Protein AF-A0A6H5H198-F1 (afdb_monomer_lite)

Secondary structure (DSSP, 8-state):
-PPEEEE-----SSS-EEEEEES-GGG-S-EEEE-S-----S----EEEEEE---SSS---EEEEEEE-SSS---EE--TT---SS-SPPGGGGT--S----S--SSEEEEE----HHHHHHHHHHHHHHHHHHHHHHHHHHHHHHHHHHHHHHHT--PPPTTS----HHHHHHHHHHHHHHHHH-TTGGG-

InterPro domains:
  IPR008493 Hikeshi-like, N-terminal domain [PF05603] (49-128)
  IPR031318 OPI10 family [PTHR12925] (48-191)
  IPR048364 Hikeshi-like, C-terminal domain [PF21057] (137-191)

Structure (mmCIF, N/CA/C/O backbone):
data_AF-A0A6H5H198-F1
#
_entry.id   AF-A0A6H5H198-F1
#
loop_
_atom_site.group_PDB
_atom_site.id
_atom_site.type_symbol
_atom_site.label_atom_id
_atom_site.label_alt_id
_atom_site.label_comp_id
_atom_site.label_asym_id
_atom_site.label_entity_id
_atom_site.label_seq_id
_atom_site.pdbx_PDB_ins_code
_atom_site.Cartn_x
_atom_site.Cartn_y
_atom_site.Cartn_z
_atom_site.occupancy
_atom_site.B_iso_or_equiv
_atom_site.auth_seq_id
_atom_site.auth_comp_id
_atom_site.auth_asym_id
_atom_site.auth_atom_id
_atom_site.pdbx_PDB_model_num
ATOM 1 N N . MET A 1 1 ? -15.251 2.704 -14.592 1.00 45.84 1 MET A N 1
ATOM 2 C CA . MET A 1 1 ? -14.314 3.235 -15.613 1.00 45.84 1 MET A CA 1
ATOM 3 C C . MET A 1 1 ? -13.497 2.088 -16.196 1.00 45.84 1 MET A C 1
ATOM 5 O O . MET A 1 1 ? -12.968 1.296 -15.422 1.00 45.84 1 MET A O 1
ATOM 9 N N . ARG A 1 2 ? -13.432 1.960 -17.529 1.00 46.97 2 ARG A N 1
ATOM 10 C CA . ARG A 1 2 ? -12.635 0.922 -18.213 1.00 46.97 2 ARG A CA 1
ATOM 11 C C . ARG A 1 2 ? -11.151 1.338 -18.244 1.00 46.97 2 ARG A C 1
ATOM 13 O O . ARG A 1 2 ? -10.887 2.522 -18.442 1.00 46.97 2 ARG A O 1
ATOM 20 N N . PRO A 1 3 ? -10.191 0.419 -18.030 1.00 52.19 3 PRO A N 1
ATOM 21 C CA . PRO A 1 3 ? -8.769 0.735 -18.137 1.00 52.19 3 PRO A CA 1
ATOM 22 C C . PRO A 1 3 ? -8.425 1.126 -19.575 1.00 52.19 3 PRO A C 1
ATOM 24 O O . PRO A 1 3 ? -8.885 0.493 -20.529 1.00 52.19 3 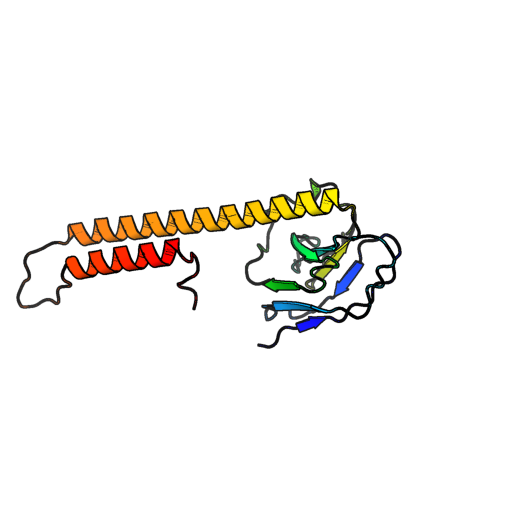PRO A O 1
ATOM 27 N N . LEU A 1 4 ? -7.601 2.159 -19.733 1.00 51.22 4 LEU A N 1
ATOM 28 C CA . LEU A 1 4 ? -7.116 2.553 -21.049 1.00 51.22 4 LEU A CA 1
ATOM 29 C C . LEU A 1 4 ? -6.077 1.514 -21.483 1.00 51.22 4 LEU A C 1
ATOM 31 O O . LEU A 1 4 ? -5.062 1.314 -20.812 1.00 51.22 4 LEU A O 1
ATOM 35 N N . THR A 1 5 ? -6.385 0.799 -22.560 1.00 48.88 5 THR A N 1
ATOM 36 C CA . THR A 1 5 ? -5.546 -0.284 -23.079 1.00 48.88 5 THR A CA 1
ATOM 37 C C . THR A 1 5 ? -4.599 0.290 -24.123 1.00 48.88 5 THR A C 1
ATOM 39 O O . THR A 1 5 ? -5.044 0.951 -25.065 1.00 48.88 5 THR A O 1
ATOM 42 N N . LEU A 1 6 ? -3.295 0.088 -23.941 1.00 50.34 6 LEU A N 1
ATOM 43 C CA . LEU A 1 6 ? -2.286 0.427 -24.933 1.00 50.34 6 LEU A CA 1
ATOM 44 C C . LEU A 1 6 ? -1.816 -0.832 -25.649 1.00 50.34 6 LEU A C 1
ATOM 46 O O . LEU A 1 6 ? -1.299 -1.754 -25.024 1.00 50.34 6 LEU A O 1
ATOM 50 N N . HIS A 1 7 ? -1.962 -0.819 -26.969 1.00 44.00 7 HIS A N 1
ATOM 51 C CA . HIS A 1 7 ? -1.262 -1.729 -27.862 1.00 44.00 7 HIS A CA 1
ATOM 52 C C . HIS A 1 7 ? 0.052 -1.059 -28.266 1.00 44.00 7 HIS A C 1
ATOM 54 O O . HIS A 1 7 ? 0.036 0.077 -28.746 1.00 44.00 7 HIS A O 1
ATOM 60 N N . LEU A 1 8 ? 1.174 -1.727 -28.000 1.00 48.41 8 LEU A N 1
ATOM 61 C CA . LEU A 1 8 ? 2.514 -1.201 -28.244 1.00 48.41 8 LEU A CA 1
ATOM 62 C C . LEU A 1 8 ? 3.183 -1.959 -29.395 1.00 48.41 8 LEU A C 1
ATOM 64 O O . LEU A 1 8 ? 3.129 -3.184 -29.438 1.00 48.41 8 LEU A O 1
ATOM 68 N N . PHE A 1 9 ? 3.839 -1.223 -30.290 1.00 34.97 9 PHE A N 1
ATOM 69 C CA . PHE A 1 9 ? 4.736 -1.745 -31.323 1.00 34.97 9 PHE A CA 1
ATOM 70 C C . PHE A 1 9 ? 6.136 -1.231 -30.960 1.00 34.97 9 PHE A C 1
ATOM 72 O O . PHE A 1 9 ? 6.342 -0.016 -30.939 1.00 34.97 9 PHE A O 1
ATOM 79 N N . VAL A 1 10 ? 7.071 -2.114 -30.603 1.00 42.66 10 VAL A N 1
ATOM 80 C CA . VAL A 1 10 ? 8.448 -1.733 -30.237 1.00 42.66 10 VAL A CA 1
ATOM 81 C C . VAL A 1 10 ? 9.387 -2.250 -31.321 1.00 42.66 10 VAL A C 1
ATOM 83 O O . VAL A 1 10 ? 9.549 -3.457 -31.470 1.00 42.66 10 VAL A O 1
ATOM 86 N N . ASN A 1 11 ? 9.998 -1.342 -32.084 1.00 33.03 11 ASN A N 1
ATOM 87 C CA . ASN A 1 11 ? 11.106 -1.682 -32.976 1.00 33.03 11 ASN A CA 1
ATOM 88 C C . ASN A 1 11 ? 12.414 -1.548 -32.190 1.00 33.03 11 ASN A C 1
ATOM 90 O O . ASN A 1 11 ? 12.718 -0.477 -31.672 1.00 33.03 11 ASN A O 1
ATOM 94 N N . PHE A 1 12 ? 13.158 -2.647 -32.075 1.00 41.62 12 PHE A N 1
ATOM 95 C CA . PHE A 1 12 ? 14.367 -2.737 -31.261 1.00 41.62 12 PHE A CA 1
ATOM 96 C C . PHE A 1 12 ? 15.559 -2.045 -31.937 1.00 41.62 12 PHE A C 1
ATOM 98 O O . PHE A 1 12 ? 16.230 -2.634 -32.779 1.00 41.62 12 PHE A O 1
ATOM 105 N N . PHE A 1 13 ? 15.851 -0.820 -31.509 1.00 33.53 13 PHE A N 1
ATOM 106 C CA . PHE A 1 13 ? 17.197 -0.246 -31.486 1.00 33.53 13 PHE A CA 1
ATOM 107 C C . PHE A 1 13 ? 17.360 0.451 -30.130 1.00 33.53 13 PHE A C 1
ATOM 109 O O . PHE A 1 13 ? 16.413 1.055 -29.640 1.00 33.53 13 PHE A O 1
ATOM 116 N N . SER A 1 14 ? 18.527 0.295 -29.499 1.00 38.62 14 SER A N 1
ATOM 117 C CA . SER A 1 14 ? 18.855 0.844 -28.173 1.00 38.62 14 SER A CA 1
ATOM 118 C C . SER A 1 14 ? 18.315 2.269 -27.975 1.00 38.62 14 SER A C 1
ATOM 120 O O . SER A 1 14 ? 18.638 3.162 -28.759 1.00 38.62 14 SER A O 1
ATOM 122 N N . GLY A 1 15 ? 17.487 2.483 -26.948 1.00 50.12 15 GLY A N 1
ATOM 123 C CA . GLY A 1 15 ? 16.918 3.797 -26.662 1.00 50.12 15 GLY A CA 1
ATOM 124 C C . GLY A 1 15 ? 15.770 3.777 -25.655 1.00 50.12 15 GLY A C 1
ATOM 125 O O . GLY A 1 15 ? 15.063 2.783 -25.495 1.00 50.12 15 GLY A O 1
ATOM 126 N N . ALA A 1 16 ? 15.580 4.907 -24.974 1.00 52.00 16 ALA A N 1
ATOM 127 C CA . ALA A 1 16 ? 14.380 5.172 -24.196 1.00 52.00 16 ALA A CA 1
ATOM 128 C C . ALA A 1 16 ? 13.294 5.694 -25.138 1.00 52.00 16 ALA A C 1
ATOM 130 O O . ALA A 1 16 ? 13.516 6.648 -25.889 1.00 52.00 16 ALA A O 1
ATOM 131 N N . HIS A 1 17 ? 12.113 5.086 -25.103 1.00 56.59 17 HIS A N 1
ATOM 132 C CA . HIS A 1 17 ? 11.032 5.453 -26.009 1.00 56.59 17 HIS A CA 1
ATOM 133 C C . HIS A 1 17 ? 9.838 6.016 -25.240 1.00 56.59 17 HIS A C 1
ATOM 135 O O . HIS A 1 17 ? 9.326 5.422 -24.288 1.00 56.59 17 HIS A O 1
ATOM 141 N N . LEU A 1 18 ? 9.397 7.197 -25.678 1.00 56.84 18 LEU A N 1
ATOM 142 C CA . LEU A 1 18 ? 8.206 7.875 -25.189 1.00 56.84 18 LEU A CA 1
ATOM 143 C C . LEU A 1 18 ? 6.992 7.382 -25.976 1.00 56.84 18 LEU A C 1
ATOM 145 O O . LEU A 1 18 ? 6.858 7.696 -27.158 1.00 56.84 18 LEU A O 1
ATOM 149 N N . PHE A 1 19 ? 6.097 6.625 -25.347 1.00 56.75 19 PHE A N 1
ATOM 150 C CA . PHE A 1 19 ? 5.049 5.934 -26.107 1.00 56.75 19 PHE A CA 1
ATOM 151 C C . PHE A 1 19 ? 3.691 6.635 -26.112 1.00 56.75 19 PHE A C 1
ATOM 153 O O . PHE A 1 19 ? 2.924 6.449 -27.057 1.00 56.75 19 PHE A O 1
ATOM 160 N N . LYS A 1 20 ? 3.364 7.455 -25.103 1.00 55.59 20 LYS A N 1
ATOM 161 C CA . LYS A 1 20 ? 2.099 8.207 -25.091 1.00 55.59 20 LYS A CA 1
ATOM 162 C C . LYS A 1 20 ? 2.181 9.543 -24.366 1.00 55.59 20 LYS A C 1
ATOM 164 O O . LYS A 1 20 ? 2.808 9.658 -23.322 1.00 55.59 20 LYS A O 1
ATOM 169 N N . SER A 1 21 ? 1.453 10.503 -24.932 1.00 51.09 21 SER A N 1
ATOM 170 C CA . SER A 1 21 ? 1.175 11.847 -24.431 1.00 51.09 21 SER A CA 1
ATOM 171 C C . SER A 1 21 ? -0.349 12.034 -24.527 1.00 51.09 21 SER A C 1
ATOM 173 O O . SER A 1 21 ? -0.891 12.000 -25.631 1.00 51.09 21 SER A O 1
ATOM 175 N N . ALA A 1 22 ? -1.081 12.129 -23.405 1.00 48.69 22 ALA A N 1
ATOM 176 C CA . ALA A 1 22 ? -2.521 12.444 -23.424 1.00 48.69 22 ALA A CA 1
ATOM 177 C C . ALA A 1 22 ? -2.898 13.658 -22.552 1.00 48.69 22 ALA A C 1
ATOM 179 O O . ALA A 1 22 ? -2.581 13.718 -21.369 1.00 48.69 22 ALA A O 1
ATOM 180 N N . ARG A 1 23 ? -3.613 14.626 -23.144 1.00 44.72 23 ARG A N 1
ATOM 181 C CA . ARG A 1 23 ? -3.910 15.942 -22.538 1.00 44.72 23 ARG A CA 1
ATOM 182 C C . ARG A 1 23 ? -4.783 15.895 -21.269 1.00 44.72 23 ARG A C 1
ATOM 184 O O . ARG A 1 23 ? -4.642 16.770 -20.430 1.00 44.72 23 ARG A O 1
ATOM 191 N N . ASN A 1 24 ? -5.627 14.871 -21.090 1.00 48.47 24 ASN A N 1
ATOM 192 C CA . ASN A 1 24 ? -6.569 14.755 -19.963 1.00 48.47 24 ASN A CA 1
ATOM 193 C C . ASN A 1 24 ? -6.328 13.475 -19.136 1.00 48.47 24 ASN A C 1
ATOM 195 O O . ASN A 1 24 ? -7.120 12.538 -19.168 1.00 48.47 24 ASN A O 1
ATOM 199 N N . PHE A 1 25 ? -5.214 13.415 -18.396 1.00 52.72 25 PHE A N 1
ATOM 200 C CA . PHE A 1 25 ? -4.828 12.241 -17.587 1.00 52.72 25 PHE A CA 1
ATOM 201 C C . PHE A 1 25 ? -5.457 12.179 -16.181 1.00 52.72 25 PHE A C 1
ATOM 203 O O . PHE A 1 25 ? -5.281 11.182 -15.484 1.00 52.72 25 PHE A O 1
ATOM 210 N N . ASN A 1 26 ? -6.211 13.200 -15.753 1.00 43.38 26 ASN A N 1
ATOM 211 C CA . ASN A 1 26 ? -6.811 13.246 -14.409 1.00 43.38 26 ASN A CA 1
ATOM 212 C C . ASN A 1 26 ? -7.831 12.113 -14.143 1.00 43.38 26 ASN A C 1
ATOM 214 O O . ASN A 1 26 ? -8.113 11.805 -12.988 1.00 43.38 26 ASN A O 1
ATOM 218 N N . GLU A 1 27 ? -8.333 11.440 -15.184 1.00 43.59 27 GLU A N 1
ATOM 219 C CA . GLU A 1 27 ? -9.282 10.318 -15.069 1.00 43.59 27 GLU A CA 1
ATOM 220 C C . GLU A 1 27 ? -8.631 8.924 -15.172 1.00 43.59 27 GLU A C 1
ATOM 222 O O . GLU A 1 27 ? -9.279 7.896 -14.943 1.00 43.59 27 GLU A O 1
ATOM 227 N N . LEU A 1 28 ? -7.333 8.849 -15.477 1.00 51.31 28 LEU A N 1
ATOM 228 C CA . LEU A 1 28 ? -6.620 7.588 -15.677 1.00 51.31 28 LEU A CA 1
ATOM 229 C C . LEU A 1 28 ? -6.234 6.953 -14.336 1.00 51.31 28 LEU A C 1
ATOM 231 O O . LEU A 1 28 ? -5.155 7.161 -13.786 1.00 51.31 28 LEU A O 1
ATOM 235 N N . ARG A 1 29 ? -7.138 6.128 -13.800 1.00 52.50 29 ARG A N 1
ATOM 236 C CA . ARG A 1 29 ? -6.875 5.338 -12.584 1.00 52.50 29 ARG A CA 1
ATOM 237 C C . ARG A 1 29 ? -6.072 4.066 -12.845 1.00 52.50 29 ARG A C 1
ATOM 239 O O . ARG A 1 29 ? -5.471 3.547 -11.907 1.00 52.50 29 ARG A O 1
ATOM 246 N N . ARG A 1 30 ? -6.112 3.535 -14.072 1.00 53.66 30 ARG A N 1
ATOM 247 C CA . ARG A 1 30 ? -5.493 2.261 -14.472 1.00 53.66 30 ARG A CA 1
ATOM 248 C C . ARG A 1 30 ? -5.077 2.297 -15.941 1.00 53.66 30 ARG A C 1
ATOM 250 O O . ARG A 1 30 ? -5.850 2.749 -16.785 1.00 53.66 30 ARG A O 1
ATOM 257 N N . PHE A 1 31 ? -3.905 1.754 -16.233 1.00 57.06 31 PHE A N 1
ATOM 258 C CA . PHE A 1 31 ? -3.358 1.626 -17.582 1.00 57.06 31 PHE A CA 1
ATOM 259 C C . PHE A 1 31 ? -2.902 0.185 -17.829 1.00 57.06 31 PHE A C 1
ATOM 261 O O . PHE A 1 31 ? -2.389 -0.423 -16.896 1.00 57.06 31 PHE A O 1
ATOM 268 N N . LYS A 1 32 ? -3.103 -0.359 -19.038 1.00 56.41 32 LYS A N 1
ATOM 269 C CA . LYS A 1 32 ? -2.711 -1.733 -19.405 1.00 56.41 32 LYS A CA 1
ATOM 270 C C . LYS A 1 32 ? -1.797 -1.718 -20.632 1.00 56.41 32 LYS A C 1
ATOM 272 O O . LYS A 1 32 ? -2.187 -1.156 -21.652 1.00 56.41 32 LYS A O 1
ATOM 277 N N . ILE A 1 33 ? -0.641 -2.374 -20.547 1.00 62.12 33 ILE A N 1
ATOM 278 C CA . ILE A 1 33 ? 0.221 -2.699 -21.700 1.00 62.12 33 ILE A CA 1
ATOM 279 C C . ILE A 1 33 ? -0.141 -4.119 -22.141 1.00 62.12 33 ILE A C 1
ATOM 281 O O . ILE A 1 33 ? -0.203 -5.003 -21.288 1.00 62.12 33 ILE A O 1
ATOM 285 N N . VAL A 1 34 ? -0.474 -4.323 -23.419 1.00 53.50 34 VAL A N 1
ATOM 286 C CA . VAL A 1 34 ? -0.900 -5.631 -23.953 1.00 53.50 34 VAL A CA 1
ATOM 287 C C . VAL A 1 34 ? 0.027 -6.083 -25.067 1.00 53.50 34 VAL A C 1
ATOM 289 O O . VAL A 1 34 ? 0.325 -5.312 -25.983 1.00 53.50 34 VAL A O 1
ATOM 292 N N . ASP A 1 35 ? 0.405 -7.355 -24.999 1.00 52.72 35 ASP A N 1
ATOM 293 C CA . ASP A 1 35 ? 1.183 -8.045 -26.013 1.00 52.72 35 ASP A CA 1
ATOM 294 C C . ASP A 1 35 ? 0.436 -8.135 -27.324 1.00 52.72 35 ASP A C 1
ATOM 296 O O . ASP A 1 35 ? -0.664 -8.675 -27.399 1.00 52.72 35 ASP A O 1
ATOM 300 N N . ASN A 1 36 ? 1.082 -7.660 -28.376 1.00 45.38 36 ASN A N 1
ATOM 301 C CA . ASN A 1 36 ? 1.006 -8.366 -29.646 1.00 45.38 36 ASN A CA 1
ATOM 302 C C . ASN A 1 36 ? 2.318 -8.321 -30.433 1.00 45.38 36 ASN A C 1
ATOM 304 O O . ASN A 1 36 ? 2.344 -8.832 -31.542 1.00 45.38 36 ASN A O 1
ATOM 308 N N . LEU A 1 37 ? 3.399 -7.728 -29.902 1.00 43.38 37 LEU A N 1
ATOM 309 C CA . LEU A 1 37 ? 4.511 -7.278 -30.746 1.00 43.38 37 LEU A CA 1
ATOM 310 C C . LEU A 1 37 ? 5.880 -7.176 -30.076 1.00 43.38 37 LEU A C 1
ATOM 312 O O . LEU A 1 37 ? 6.748 -6.462 -30.574 1.00 43.38 37 LEU A O 1
ATOM 316 N N . ILE A 1 38 ? 6.117 -7.910 -28.990 1.00 51.19 38 ILE A N 1
ATOM 317 C CA . ILE A 1 38 ? 7.480 -8.060 -28.483 1.00 51.19 38 ILE A CA 1
ATOM 318 C C . ILE A 1 38 ? 8.003 -9.425 -28.930 1.00 51.19 38 ILE A C 1
ATOM 320 O O . ILE A 1 38 ? 7.827 -10.443 -28.267 1.00 51.19 38 ILE A O 1
ATOM 324 N N . SER A 1 39 ? 8.584 -9.465 -30.132 1.00 45.28 39 SER A N 1
ATOM 325 C CA . SER A 1 39 ? 9.222 -10.670 -30.671 1.00 45.28 39 SER A CA 1
ATOM 326 C C . SER A 1 39 ? 10.557 -10.903 -29.958 1.00 45.28 39 SER A C 1
ATOM 328 O O . SER A 1 39 ? 11.624 -10.597 -30.492 1.00 45.28 39 SER A O 1
ATOM 330 N N . PHE A 1 40 ? 10.504 -11.457 -28.748 1.00 52.06 40 PHE A N 1
ATOM 331 C CA . PHE A 1 40 ? 11.678 -11.873 -27.985 1.00 52.06 40 PHE A CA 1
ATOM 332 C C . PHE A 1 40 ? 12.255 -13.168 -28.555 1.00 52.06 40 PHE A C 1
ATOM 334 O O . PHE A 1 40 ? 12.044 -14.261 -28.030 1.00 52.06 40 PHE A O 1
ATOM 341 N N . ARG A 1 41 ? 13.014 -13.068 -29.644 1.00 48.91 41 ARG A N 1
ATOM 342 C CA . ARG A 1 41 ? 13.914 -14.162 -30.004 1.00 48.91 41 ARG A CA 1
ATOM 343 C C . ARG A 1 41 ? 15.143 -14.070 -29.091 1.00 48.91 41 ARG A C 1
ATOM 345 O O . ARG A 1 41 ? 16.062 -13.301 -29.341 1.00 48.91 41 ARG A O 1
ATOM 352 N N . THR A 1 42 ? 15.110 -14.880 -28.027 1.00 45.78 42 THR A N 1
ATOM 353 C CA . THR A 1 42 ? 16.282 -15.516 -27.383 1.00 45.78 42 THR A CA 1
ATOM 354 C C . THR A 1 42 ? 16.833 -14.915 -26.073 1.00 45.78 42 THR A C 1
ATOM 356 O O . THR A 1 42 ? 17.654 -15.572 -25.444 1.00 45.78 42 THR A O 1
ATOM 359 N N . ILE A 1 43 ? 16.371 -13.765 -25.558 1.00 55.31 43 ILE A N 1
ATOM 360 C CA . ILE A 1 43 ? 16.863 -13.231 -24.261 1.00 55.31 43 ILE A CA 1
ATOM 361 C C . ILE A 1 43 ? 15.696 -12.887 -23.322 1.00 55.31 43 ILE A C 1
ATOM 363 O O . ILE A 1 43 ? 14.765 -12.183 -23.712 1.00 55.31 43 ILE A O 1
ATOM 367 N N . ILE A 1 44 ? 15.752 -13.385 -22.078 1.00 57.59 44 ILE A N 1
ATOM 368 C CA . ILE A 1 44 ? 14.876 -12.957 -20.975 1.00 57.59 44 ILE A CA 1
ATOM 369 C C . ILE A 1 44 ? 15.165 -11.477 -20.725 1.00 57.59 44 ILE A C 1
ATOM 371 O O . ILE A 1 44 ? 16.247 -11.131 -20.253 1.00 57.59 44 ILE A O 1
ATOM 375 N N . CYS A 1 45 ? 14.217 -10.611 -21.066 1.00 68.69 45 CYS A N 1
ATOM 376 C CA . CYS A 1 45 ? 14.367 -9.170 -20.930 1.00 68.69 45 CYS A CA 1
ATOM 377 C C . CYS A 1 45 ? 13.404 -8.663 -19.857 1.00 68.69 45 CYS A C 1
ATOM 379 O O . CYS A 1 45 ? 12.192 -8.876 -19.945 1.00 68.69 45 CYS A O 1
ATOM 381 N N . LEU A 1 46 ? 13.956 -8.019 -18.830 1.00 81.19 46 LEU A N 1
ATOM 382 C CA . LEU A 1 46 ? 13.185 -7.221 -17.889 1.00 81.19 46 LEU A CA 1
ATOM 383 C C . LEU A 1 46 ? 13.039 -5.811 -18.457 1.00 81.19 46 LEU A C 1
ATOM 385 O O . LEU A 1 46 ? 14.027 -5.147 -18.759 1.00 81.19 46 LEU A O 1
ATOM 389 N N . ILE A 1 47 ? 11.799 -5.358 -18.598 1.00 80.44 47 ILE A N 1
ATOM 390 C CA . ILE A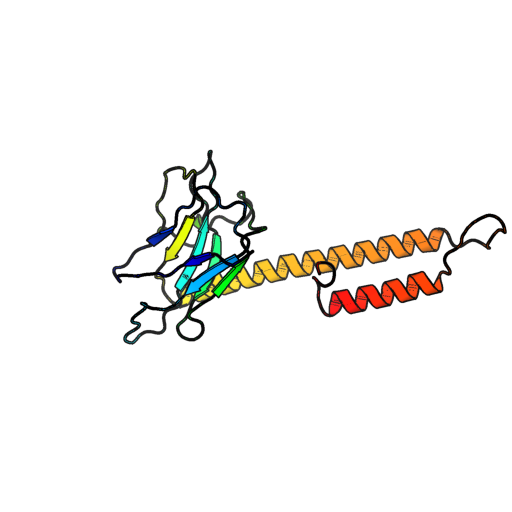 1 47 ? 11.468 -4.071 -19.201 1.00 80.44 47 ILE A CA 1
ATOM 391 C C . ILE A 1 47 ? 10.876 -3.155 -18.126 1.00 80.44 47 ILE A C 1
ATOM 393 O O . ILE A 1 47 ? 9.716 -3.342 -17.740 1.00 80.44 47 ILE A O 1
ATOM 397 N N . PRO A 1 48 ? 11.630 -2.169 -17.619 1.00 82.56 48 PRO A N 1
ATOM 398 C CA . PRO A 1 48 ? 11.103 -1.193 -16.683 1.00 82.56 48 PRO A CA 1
ATOM 399 C C . PRO A 1 48 ? 10.147 -0.217 -17.380 1.00 82.56 48 PRO A C 1
ATOM 401 O O . PRO A 1 48 ? 10.373 0.251 -18.501 1.00 82.56 48 PRO A O 1
ATOM 404 N N . VAL A 1 49 ? 9.055 0.095 -16.688 1.00 84.62 49 VAL A N 1
ATOM 405 C CA . VAL A 1 49 ? 8.020 1.029 -17.132 1.00 84.62 49 VAL A CA 1
ATOM 406 C C . VAL A 1 49 ? 8.042 2.243 -16.219 1.00 84.62 49 VAL A C 1
ATOM 408 O O . VAL A 1 49 ? 7.839 2.123 -15.011 1.00 84.62 49 VAL A O 1
ATOM 411 N N . TYR A 1 50 ? 8.222 3.420 -16.806 1.00 82.69 50 TYR A N 1
ATOM 412 C CA . TYR A 1 50 ? 8.273 4.696 -16.107 1.00 82.69 50 TYR A CA 1
ATOM 413 C C . TYR A 1 50 ? 7.069 5.567 -16.442 1.00 82.69 50 TYR A C 1
ATOM 415 O O . TYR A 1 50 ? 6.473 5.478 -17.521 1.00 82.69 50 TYR A O 1
ATOM 423 N N . PHE A 1 51 ? 6.744 6.463 -15.521 1.00 82.50 51 PHE A N 1
ATOM 424 C CA . PHE A 1 51 ? 5.703 7.461 -15.696 1.00 82.50 51 PHE A CA 1
ATOM 425 C C . PHE A 1 51 ? 6.176 8.834 -15.248 1.00 82.50 51 PHE A C 1
ATOM 427 O O . PHE A 1 51 ? 6.887 8.956 -14.252 1.00 82.50 51 PHE A O 1
ATOM 434 N N . SER A 1 52 ? 5.739 9.861 -15.970 1.00 79.00 52 SER A N 1
ATOM 435 C CA . SER A 1 52 ? 5.968 11.251 -15.609 1.00 79.00 52 SER A CA 1
ATOM 436 C C . SER A 1 52 ? 4.668 12.048 -15.640 1.00 79.00 52 SER A C 1
ATOM 438 O O . SER A 1 52 ? 3.892 11.976 -16.601 1.00 79.00 52 SER A O 1
ATOM 440 N N . TRP A 1 53 ? 4.424 12.805 -14.570 1.00 78.38 53 TRP A N 1
ATOM 441 C CA . TRP A 1 53 ? 3.330 13.771 -14.514 1.00 78.38 53 TRP A CA 1
ATOM 442 C C . TRP A 1 53 ? 3.677 15.022 -15.333 1.00 78.38 53 TRP A C 1
ATOM 444 O O . TRP A 1 53 ? 4.840 15.416 -15.367 1.00 78.38 53 TRP A O 1
ATOM 454 N N . PRO A 1 54 ? 2.682 15.684 -15.951 1.00 75.38 54 PRO A N 1
ATOM 455 C CA . PRO A 1 54 ? 2.902 16.984 -16.553 1.00 75.38 54 PRO A CA 1
ATOM 456 C C . PRO A 1 54 ? 3.129 18.014 -15.451 1.00 75.38 54 PRO A C 1
ATOM 458 O O . PRO A 1 54 ? 2.287 18.164 -14.561 1.00 75.38 54 PRO A O 1
ATOM 461 N N . ASP A 1 55 ? 4.235 18.737 -15.545 1.00 74.38 55 ASP A N 1
ATOM 462 C CA . ASP A 1 55 ? 4.529 19.893 -14.710 1.00 74.38 55 ASP A CA 1
ATOM 463 C C . ASP A 1 55 ? 4.728 21.101 -15.637 1.00 74.38 55 ASP A C 1
ATOM 465 O O . ASP A 1 55 ? 5.505 21.003 -16.585 1.00 74.38 55 ASP A O 1
ATOM 469 N N . PRO A 1 56 ? 4.005 22.221 -15.447 1.00 72.62 56 PRO A N 1
ATOM 470 C CA . PRO A 1 56 ? 4.192 23.422 -16.259 1.00 72.62 56 PRO A CA 1
ATOM 471 C C . PRO A 1 56 ? 5.496 24.176 -15.959 1.00 72.62 56 PRO A C 1
ATOM 473 O O . PRO A 1 56 ? 5.899 25.006 -16.770 1.00 72.62 56 PRO A O 1
ATOM 476 N N . ASN A 1 57 ? 6.136 23.915 -14.818 1.00 79.38 57 ASN A N 1
ATOM 477 C CA . ASN A 1 57 ? 7.280 24.671 -14.307 1.00 79.38 57 ASN A CA 1
ATOM 478 C C . ASN A 1 57 ? 8.570 23.844 -14.245 1.00 79.38 57 ASN A C 1
ATOM 480 O O . ASN A 1 57 ? 9.644 24.414 -14.054 1.00 79.38 57 ASN A O 1
ATOM 484 N N . ALA A 1 58 ? 8.484 22.521 -14.397 1.00 72.88 58 ALA A N 1
ATOM 485 C CA . ALA A 1 58 ? 9.627 21.622 -14.316 1.00 72.88 58 ALA A CA 1
ATOM 486 C C . ALA A 1 58 ? 9.702 20.666 -15.521 1.00 72.88 58 ALA A C 1
ATOM 488 O O . ALA A 1 58 ? 8.678 20.307 -16.110 1.00 72.88 58 ALA A O 1
ATOM 489 N N . PRO A 1 59 ? 10.913 20.225 -15.907 1.00 73.00 59 PRO A N 1
ATOM 490 C CA . PRO A 1 59 ? 11.074 19.105 -16.824 1.00 73.00 59 PRO A CA 1
ATOM 491 C C . PRO A 1 59 ? 10.410 17.821 -16.289 1.00 73.00 59 PRO A C 1
ATOM 493 O O . PRO A 1 59 ? 10.229 17.683 -15.077 1.00 73.00 59 PRO A O 1
ATOM 496 N N . PRO A 1 60 ? 10.089 16.855 -17.170 1.00 71.94 60 PRO A N 1
ATOM 497 C CA . PRO A 1 60 ? 9.509 15.574 -16.778 1.00 71.94 60 PRO A CA 1
ATOM 498 C C . PRO A 1 60 ? 10.302 14.872 -15.666 1.00 71.94 60 PRO A C 1
ATOM 500 O O . PRO A 1 60 ? 11.477 14.540 -15.831 1.00 71.94 60 PRO A O 1
ATOM 503 N N . ASN A 1 61 ? 9.642 14.605 -14.537 1.00 77.06 61 ASN A N 1
ATOM 504 C CA . ASN A 1 61 ? 10.174 13.760 -13.471 1.00 77.06 61 ASN A CA 1
ATOM 505 C C . ASN A 1 61 ? 9.688 12.319 -13.668 1.00 77.06 61 ASN A C 1
ATOM 507 O O . ASN A 1 61 ? 8.481 12.066 -13.613 1.00 77.06 61 ASN A O 1
ATOM 511 N N . TRP A 1 62 ? 10.609 11.395 -13.931 1.00 78.88 62 TRP A N 1
ATOM 512 C CA . TRP A 1 62 ? 10.305 9.994 -14.214 1.00 78.88 62 TRP A CA 1
ATOM 513 C C . TRP A 1 62 ? 10.307 9.160 -12.937 1.00 78.88 62 TRP A C 1
ATOM 515 O O . TRP A 1 62 ? 11.268 9.176 -12.175 1.00 78.88 62 TRP A O 1
ATOM 525 N N . GLN A 1 63 ? 9.240 8.395 -12.728 1.00 80.44 63 GLN A N 1
ATOM 526 C CA . GLN A 1 63 ? 9.093 7.463 -11.611 1.00 80.44 63 GLN A CA 1
ATOM 527 C C . GLN A 1 63 ? 8.895 6.053 -12.152 1.00 80.44 63 GLN A C 1
ATOM 529 O O . GLN A 1 63 ? 8.091 5.849 -13.066 1.00 80.44 63 GLN A O 1
ATOM 534 N N . LEU A 1 64 ? 9.616 5.080 -11.593 1.00 84.25 64 LEU A N 1
ATOM 535 C CA . LEU A 1 64 ? 9.432 3.673 -11.937 1.00 84.25 64 LEU A CA 1
ATOM 536 C C . LEU A 1 64 ? 8.065 3.200 -11.430 1.00 84.25 64 LEU A C 1
ATOM 538 O O . LEU A 1 64 ? 7.763 3.300 -10.243 1.00 84.25 64 LEU A O 1
ATOM 542 N N . LEU A 1 65 ? 7.243 2.666 -12.331 1.00 82.75 65 LEU A N 1
ATOM 543 C CA . LEU A 1 65 ? 5.967 2.038 -11.988 1.00 82.75 65 LEU A CA 1
ATOM 544 C C . LEU A 1 65 ? 6.123 0.548 -11.680 1.00 82.75 65 LEU A C 1
ATOM 546 O O . LEU A 1 65 ? 5.392 0.006 -10.852 1.00 82.75 65 LEU A O 1
ATOM 550 N N . GLY A 1 66 ? 7.044 -0.118 -12.375 1.00 84.25 66 GLY A N 1
ATOM 551 C CA . GLY A 1 66 ? 7.306 -1.544 -12.243 1.00 84.25 66 GLY A CA 1
ATOM 552 C C . GLY A 1 66 ? 7.974 -2.114 -13.489 1.00 84.2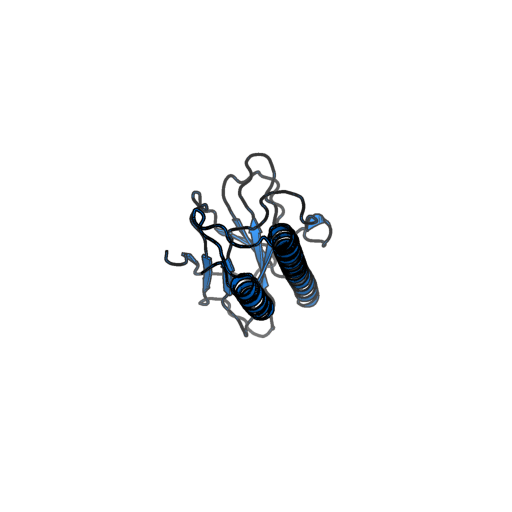5 66 GLY A C 1
ATOM 553 O O . GLY A 1 66 ? 8.480 -1.370 -14.326 1.00 84.25 66 GLY A O 1
ATOM 554 N N . VAL A 1 67 ? 7.961 -3.440 -13.607 1.00 85.56 67 VAL A N 1
ATOM 555 C CA . VAL A 1 67 ? 8.699 -4.185 -14.635 1.00 85.56 67 VAL A CA 1
ATOM 556 C C . VAL A 1 67 ? 7.768 -5.154 -15.364 1.00 85.56 67 VAL A C 1
ATOM 558 O O . VAL A 1 67 ? 6.888 -5.762 -14.750 1.00 85.56 67 VAL A O 1
ATOM 561 N N . ILE A 1 68 ? 7.966 -5.286 -16.674 1.00 83.62 68 ILE A N 1
ATOM 562 C CA . ILE A 1 68 ? 7.343 -6.284 -17.550 1.00 83.62 68 ILE A CA 1
ATOM 563 C C . ILE A 1 68 ? 8.397 -7.336 -17.903 1.00 83.62 68 ILE A C 1
ATOM 565 O O . ILE A 1 68 ? 9.562 -7.000 -18.106 1.00 83.62 68 ILE A O 1
ATOM 569 N N . SER A 1 69 ? 7.999 -8.603 -17.977 1.00 81.25 69 SER A N 1
ATOM 570 C CA . SER A 1 69 ? 8.872 -9.716 -18.366 1.00 81.25 69 SER A CA 1
ATOM 571 C C . SER A 1 69 ? 8.139 -10.677 -19.299 1.00 81.25 69 SER A C 1
ATOM 573 O O . SER A 1 69 ? 6.924 -10.588 -19.446 1.00 81.25 69 SER A O 1
ATOM 575 N N . ASN A 1 70 ? 8.848 -11.641 -19.889 1.00 77.31 70 ASN A N 1
ATOM 576 C CA . ASN A 1 70 ? 8.218 -12.676 -20.720 1.00 77.31 70 ASN A CA 1
ATOM 577 C C . ASN A 1 70 ? 7.184 -13.509 -19.943 1.00 77.31 70 ASN A C 1
ATOM 579 O O . ASN A 1 70 ? 6.145 -13.861 -20.493 1.00 77.31 70 ASN A O 1
ATOM 583 N N . ASP A 1 71 ? 7.443 -13.780 -18.661 1.00 80.75 71 ASP A N 1
ATOM 584 C CA . ASP A 1 71 ? 6.529 -14.545 -17.800 1.00 80.75 71 ASP A CA 1
ATOM 585 C C . ASP A 1 71 ? 5.302 -13.724 -17.386 1.00 80.75 71 ASP A C 1
ATOM 587 O O . ASP A 1 71 ? 4.228 -14.263 -17.112 1.00 80.75 71 ASP A O 1
ATOM 591 N N . LYS A 1 72 ? 5.456 -12.395 -17.336 1.00 80.81 72 LYS A N 1
ATOM 592 C CA . LYS A 1 72 ? 4.388 -11.449 -17.019 1.00 80.81 72 LYS A CA 1
ATOM 593 C C . LYS A 1 72 ? 4.385 -10.312 -18.042 1.00 80.81 72 LYS A C 1
ATOM 595 O O . LYS A 1 72 ? 4.840 -9.203 -17.743 1.00 80.81 72 LYS A O 1
ATOM 600 N N . PRO A 1 73 ? 3.840 -10.575 -19.238 1.00 73.25 73 PRO A N 1
ATOM 601 C CA . PRO A 1 73 ? 4.036 -9.700 -20.387 1.00 73.25 73 PRO A CA 1
ATOM 602 C C . PRO A 1 73 ? 3.025 -8.531 -20.419 1.00 73.25 73 PRO A C 1
ATOM 604 O O . PRO A 1 73 ? 3.140 -7.580 -21.186 1.00 73.25 73 PRO A O 1
ATOM 607 N N . SER A 1 74 ? 2.094 -8.505 -19.454 1.00 73.12 74 SER A N 1
ATOM 608 C CA . SER A 1 74 ? 1.223 -7.360 -19.186 1.00 73.12 74 SER A CA 1
ATOM 609 C C . SER A 1 74 ? 1.152 -7.007 -17.702 1.00 73.12 74 SER A C 1
ATOM 611 O O . SER A 1 74 ? 1.247 -7.849 -16.806 1.00 73.12 74 SER A O 1
ATOM 613 N N . CYS A 1 75 ? 0.933 -5.724 -17.428 1.00 73.69 75 CYS A N 1
ATOM 614 C CA . CYS A 1 75 ? 0.756 -5.198 -16.081 1.00 73.69 75 CYS A CA 1
ATOM 615 C C . CYS A 1 75 ? -0.275 -4.064 -16.072 1.00 73.69 75 CYS A C 1
ATOM 617 O O . CYS A 1 75 ? -0.569 -3.450 -17.102 1.00 73.69 75 CYS A O 1
ATOM 619 N N . ILE A 1 76 ? -0.853 -3.821 -14.892 1.00 78.88 76 ILE A N 1
ATOM 620 C CA . ILE A 1 76 ? -1.773 -2.713 -14.653 1.00 78.88 76 ILE A CA 1
ATOM 621 C C . ILE A 1 76 ? -1.240 -1.880 -13.498 1.00 78.88 76 ILE A C 1
ATOM 623 O O . ILE A 1 76 ? -1.104 -2.388 -12.388 1.00 78.88 76 ILE A O 1
ATOM 627 N N . PHE A 1 77 ? -1.005 -0.593 -13.748 1.00 77.50 77 PHE A N 1
ATOM 628 C CA . PHE A 1 77 ? -0.522 0.339 -12.731 1.00 77.50 77 PHE A CA 1
ATOM 629 C C . PHE A 1 77 ? -1.609 1.320 -12.309 1.00 77.50 77 PHE A C 1
ATOM 631 O O . PHE A 1 77 ? -2.347 1.855 -13.145 1.00 77.50 77 PHE A O 1
ATOM 638 N N . LYS A 1 78 ? -1.695 1.567 -10.998 1.00 73.75 78 LYS A N 1
ATOM 639 C CA . LYS A 1 78 ? -2.535 2.619 -10.429 1.00 73.75 78 LYS A CA 1
ATOM 640 C C . LYS A 1 78 ? -1.716 3.897 -10.320 1.00 73.75 78 LYS A C 1
ATOM 642 O O . LYS A 1 78 ? -0.775 3.967 -9.547 1.00 73.75 78 LYS A O 1
ATOM 647 N N . ILE A 1 79 ? -2.121 4.908 -11.075 1.00 73.06 79 ILE A N 1
ATOM 648 C CA . ILE A 1 79 ? -1.389 6.178 -11.182 1.00 73.06 79 ILE A CA 1
ATOM 649 C C . ILE A 1 79 ? -1.876 7.177 -10.109 1.00 73.06 79 ILE A C 1
ATOM 651 O O . ILE A 1 79 ? -1.173 8.101 -9.709 1.00 73.06 79 ILE A O 1
ATOM 655 N N . SER A 1 80 ? -3.084 6.968 -9.572 1.00 63.41 80 SER A N 1
ATOM 656 C CA . SER A 1 80 ? -3.694 7.817 -8.544 1.00 63.41 80 SER A CA 1
ATOM 657 C C . SER A 1 80 ? -2.927 7.726 -7.216 1.00 63.41 80 SER A C 1
ATOM 659 O O . SER A 1 80 ? -3.110 6.759 -6.475 1.00 63.41 80 SER A O 1
ATOM 661 N N . GLY A 1 81 ? -2.108 8.737 -6.913 1.00 61.88 81 GLY A N 1
ATOM 662 C CA . GLY A 1 81 ? -1.326 8.833 -5.673 1.00 61.88 81 GLY A CA 1
ATOM 663 C C . GLY A 1 81 ? 0.194 8.836 -5.858 1.00 61.88 81 GLY A C 1
ATOM 664 O O . GLY A 1 81 ? 0.903 8.987 -4.870 1.00 61.88 81 GLY A O 1
ATOM 665 N N . LEU A 1 82 ? 0.699 8.713 -7.092 1.00 66.69 82 LEU A N 1
ATOM 666 C CA . LEU A 1 82 ? 2.113 8.977 -7.381 1.00 66.69 82 LEU A CA 1
ATOM 667 C C . LEU A 1 82 ? 2.433 10.431 -7.016 1.00 66.69 82 LEU A C 1
ATOM 669 O O . LEU A 1 82 ? 1.721 11.342 -7.455 1.00 66.69 82 LEU A O 1
ATOM 673 N N . LYS A 1 83 ? 3.470 10.645 -6.196 1.00 63.69 83 LYS A N 1
ATOM 674 C CA . LYS A 1 83 ? 3.859 11.979 -5.724 1.00 63.69 83 LYS A CA 1
ATOM 675 C C . LYS A 1 83 ? 4.152 12.870 -6.933 1.00 63.69 83 LYS A C 1
ATOM 677 O O . LYS A 1 83 ? 5.012 12.550 -7.744 1.00 63.69 83 LYS A O 1
ATOM 682 N N . LYS A 1 84 ? 3.432 13.988 -7.060 1.00 57.12 84 LYS A N 1
ATOM 683 C CA . LYS A 1 84 ? 3.613 14.946 -8.164 1.00 57.12 84 LYS A CA 1
ATOM 684 C C . LYS A 1 84 ? 4.895 15.785 -8.041 1.00 57.12 84 LYS A C 1
ATOM 686 O O . LYS A 1 84 ? 5.222 16.464 -8.997 1.00 57.12 84 LYS A O 1
ATOM 691 N N . ASN A 1 85 ? 5.612 15.744 -6.911 1.00 53.09 85 ASN A N 1
ATOM 692 C CA . ASN A 1 85 ? 6.754 16.626 -6.659 1.00 53.09 85 ASN A CA 1
ATOM 693 C C . ASN A 1 85 ? 7.897 15.977 -5.848 1.00 53.09 85 ASN A C 1
ATOM 695 O O . ASN A 1 85 ? 7.652 15.341 -4.824 1.00 53.09 85 ASN A O 1
ATOM 699 N N . ASN A 1 86 ? 9.116 16.160 -6.376 1.00 50.12 86 ASN A N 1
ATOM 700 C CA . ASN A 1 86 ? 10.492 16.296 -5.840 1.00 50.12 86 ASN A CA 1
ATOM 701 C C . ASN A 1 86 ? 10.990 15.632 -4.535 1.00 50.12 86 ASN A C 1
ATOM 703 O O . ASN A 1 86 ? 12.150 15.834 -4.193 1.00 50.12 86 ASN A O 1
ATOM 707 N N . GLU A 1 87 ? 10.205 14.842 -3.808 1.00 45.88 87 GLU A N 1
ATOM 708 C CA . GLU A 1 87 ? 10.662 14.234 -2.539 1.00 45.88 87 GLU A CA 1
ATOM 709 C C . GLU A 1 87 ? 11.122 12.779 -2.666 1.00 45.88 87 GLU A C 1
ATOM 711 O O . GLU A 1 87 ? 11.691 12.220 -1.730 1.00 45.88 87 GLU A O 1
ATOM 716 N N . VAL A 1 88 ? 10.825 12.133 -3.793 1.00 46.72 88 VAL A N 1
ATOM 717 C CA . VAL A 1 88 ? 11.445 10.848 -4.122 1.00 46.72 88 VAL A CA 1
ATOM 718 C C . VAL A 1 88 ? 12.832 11.195 -4.653 1.00 46.72 88 VAL A C 1
ATOM 720 O O . VAL A 1 88 ? 12.891 12.066 -5.528 1.00 46.72 88 VAL A O 1
ATOM 723 N N . PRO A 1 89 ? 13.923 10.589 -4.141 1.00 42.72 89 PRO A N 1
ATOM 724 C CA . PRO A 1 89 ? 15.257 10.808 -4.681 1.00 42.72 89 PRO A CA 1
ATOM 725 C C . PRO A 1 89 ? 15.171 10.709 -6.197 1.00 42.72 89 PRO A C 1
ATOM 727 O O . PRO A 1 89 ? 14.712 9.702 -6.741 1.00 42.72 89 PRO A O 1
ATOM 730 N N . THR A 1 90 ? 15.500 11.800 -6.880 1.00 46.75 90 THR A N 1
ATOM 731 C CA . THR A 1 90 ? 15.472 11.829 -8.331 1.00 46.75 90 THR A CA 1
ATOM 732 C C . THR A 1 90 ? 16.355 10.683 -8.829 1.00 46.75 90 THR A C 1
ATOM 734 O O . THR A 1 90 ? 17.500 10.527 -8.403 1.00 46.75 90 THR A O 1
ATOM 737 N N . LEU A 1 91 ? 15.857 9.896 -9.788 1.00 52.41 91 LEU A N 1
ATOM 738 C CA . LEU A 1 91 ? 16.628 8.860 -10.501 1.00 52.41 91 LEU A CA 1
ATOM 739 C C . LEU A 1 91 ? 17.847 9.434 -11.270 1.00 52.41 91 LEU A C 1
ATOM 741 O O . LEU A 1 91 ? 18.564 8.710 -11.955 1.00 52.41 91 LEU A O 1
ATOM 745 N N . GLN A 1 92 ? 18.124 10.734 -11.115 1.00 44.81 92 GLN A N 1
ATOM 746 C CA . GLN A 1 92 ? 19.397 11.378 -11.434 1.00 44.81 92 GLN A CA 1
ATOM 747 C C . GLN A 1 92 ? 20.574 10.722 -10.693 1.00 44.81 92 GLN A C 1
ATOM 749 O O . GLN A 1 92 ? 21.686 10.736 -11.212 1.00 44.81 92 GLN A O 1
ATOM 754 N N . GLN A 1 93 ? 20.349 10.090 -9.532 1.00 42.53 93 GLN A N 1
ATOM 755 C CA . GLN A 1 93 ? 21.413 9.408 -8.784 1.00 42.53 93 GLN A CA 1
ATOM 756 C C . GLN A 1 93 ? 21.642 7.941 -9.208 1.00 42.53 93 GLN A C 1
ATOM 758 O O .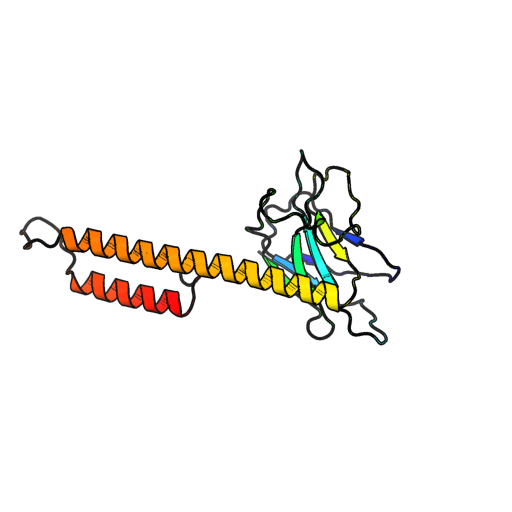 GLN A 1 93 ? 22.664 7.361 -8.853 1.00 42.53 93 GLN A O 1
ATOM 763 N N . SER A 1 94 ? 20.751 7.343 -10.012 1.00 43.06 94 SER A N 1
ATOM 764 C CA . SER A 1 94 ? 20.830 5.934 -10.442 1.00 43.06 94 SER A CA 1
ATOM 765 C C . SER A 1 94 ? 21.281 5.742 -11.900 1.00 43.06 94 SER A C 1
ATOM 767 O O . SER A 1 94 ? 20.933 4.746 -12.527 1.00 43.06 94 SER A O 1
ATOM 769 N N . GLY A 1 95 ? 22.052 6.683 -12.459 1.00 45.59 95 GLY A N 1
ATOM 770 C CA . GLY A 1 95 ? 22.711 6.503 -13.763 1.00 45.59 95 GLY A CA 1
ATOM 771 C C . GLY A 1 95 ? 21.777 6.555 -14.977 1.00 45.59 95 GLY A C 1
ATOM 772 O O . GLY A 1 95 ? 22.130 6.081 -16.056 1.00 45.59 95 GLY A O 1
ATOM 773 N N . PHE A 1 96 ? 20.585 7.134 -14.826 1.00 52.53 96 PHE A N 1
ATOM 774 C CA . PHE A 1 96 ? 19.552 7.081 -15.851 1.00 52.53 96 PHE A CA 1
ATOM 775 C C . PHE A 1 96 ? 19.570 8.297 -16.787 1.00 52.53 96 PHE A C 1
ATOM 777 O O . PHE A 1 96 ? 18.772 9.222 -16.666 1.00 52.53 96 PHE A O 1
ATOM 784 N N . MET A 1 97 ? 20.489 8.281 -17.759 1.00 51.16 97 MET A N 1
ATOM 785 C CA . MET A 1 97 ? 20.582 9.283 -18.839 1.00 51.16 97 MET A CA 1
ATOM 786 C C . MET A 1 97 ? 19.650 8.999 -20.036 1.00 51.16 97 MET A C 1
ATOM 788 O O . MET A 1 97 ? 19.793 9.612 -21.090 1.00 51.16 97 MET A O 1
ATOM 792 N N . ALA A 1 98 ? 18.713 8.053 -19.919 1.00 54.59 98 ALA A N 1
ATOM 793 C CA . ALA A 1 98 ? 18.009 7.504 -21.078 1.00 54.59 98 ALA A CA 1
ATOM 794 C C . ALA A 1 98 ? 16.863 8.410 -21.590 1.00 54.59 98 ALA A C 1
ATOM 796 O O . ALA A 1 98 ? 16.686 8.558 -22.798 1.00 54.59 98 ALA A O 1
ATOM 797 N N . PHE A 1 99 ? 16.127 9.092 -20.702 1.00 58.53 99 PHE A N 1
ATOM 798 C CA . PHE A 1 99 ? 15.060 10.033 -21.078 1.00 58.53 99 PHE A CA 1
ATOM 799 C C . PHE A 1 99 ? 15.546 11.490 -20.998 1.00 58.53 99 PHE A C 1
ATOM 801 O O . PHE A 1 99 ? 15.117 12.246 -20.129 1.00 58.53 99 PHE A O 1
ATOM 808 N N . GLN A 1 100 ? 16.448 11.904 -21.895 1.00 53.44 100 GLN A N 1
ATOM 809 C CA . GLN A 1 100 ? 16.968 13.284 -21.965 1.00 53.44 100 GLN A CA 1
ATOM 810 C C . GLN A 1 100 ? 15.932 14.291 -22.502 1.00 53.44 100 GLN A C 1
ATOM 812 O O . GLN A 1 100 ? 16.119 14.926 -23.542 1.00 53.44 100 GLN A O 1
ATOM 817 N N . GLN A 1 101 ? 14.803 14.442 -21.811 1.00 55.97 101 GLN A N 1
ATOM 818 C CA . GLN A 1 101 ? 13.789 15.434 -22.151 1.00 55.97 101 GLN A CA 1
ATOM 819 C C . GLN A 1 101 ? 13.907 16.640 -21.214 1.00 55.97 101 GLN A C 1
ATOM 821 O O . GLN A 1 101 ? 13.328 16.681 -20.139 1.00 55.97 101 GLN A O 1
ATOM 826 N N . HIS A 1 102 ? 14.660 17.653 -21.648 1.00 57.19 102 HIS A N 1
ATOM 827 C CA . HIS A 1 102 ? 14.787 18.938 -20.941 1.00 57.19 102 HIS A CA 1
ATOM 828 C C . HIS A 1 102 ? 13.633 19.911 -21.228 1.00 57.19 102 HIS A C 1
ATOM 830 O O . HIS A 1 102 ? 13.580 20.999 -20.660 1.00 57.19 102 HIS A O 1
ATOM 836 N N . LYS A 1 103 ? 12.719 19.554 -22.139 1.00 64.25 103 LYS A N 1
ATOM 837 C CA . LYS A 1 103 ? 11.568 20.392 -22.484 1.00 64.25 103 LYS A CA 1
ATOM 838 C C . LYS A 1 103 ? 10.399 20.068 -21.562 1.00 64.25 103 LYS A C 1
ATOM 840 O O . LYS A 1 103 ? 9.987 18.915 -21.470 1.00 64.25 103 LYS A O 1
ATOM 845 N N . ILE A 1 104 ? 9.872 21.112 -20.930 1.00 68.56 104 ILE A N 1
ATOM 846 C CA . ILE A 1 104 ? 8.654 21.086 -20.120 1.00 68.56 104 ILE A CA 1
ATOM 847 C C . ILE A 1 104 ? 7.531 20.446 -20.944 1.00 68.56 104 ILE A C 1
ATOM 849 O O . ILE A 1 104 ? 7.265 20.857 -22.077 1.00 68.56 104 ILE A O 1
ATOM 853 N N . SER A 1 105 ? 6.898 19.417 -20.384 1.00 67.62 105 SER A N 1
ATOM 854 C CA . SER A 1 105 ? 5.777 18.726 -21.016 1.00 67.62 105 SER A CA 1
ATOM 855 C C . SER A 1 105 ? 4.486 19.091 -20.300 1.00 67.62 105 SER A C 1
ATOM 857 O O . SER A 1 105 ? 4.289 18.768 -19.132 1.00 67.62 105 SER A O 1
ATOM 859 N N . HIS A 1 106 ? 3.544 19.675 -21.038 1.00 71.06 106 HIS A N 1
ATOM 860 C CA . HIS A 1 106 ? 2.180 19.904 -20.551 1.00 71.06 106 HIS A CA 1
ATOM 861 C C . HIS A 1 106 ? 1.322 18.633 -20.558 1.00 71.06 106 HIS A C 1
ATOM 863 O O . HIS A 1 106 ? 0.108 18.691 -20.362 1.00 71.06 106 HIS A O 1
ATOM 869 N N . VAL A 1 107 ? 1.932 17.477 -20.828 1.00 71.75 107 VAL A N 1
ATOM 870 C CA . VAL A 1 107 ? 1.230 16.212 -20.981 1.00 71.75 107 VAL A CA 1
ATOM 871 C C . VAL A 1 107 ? 1.910 15.095 -20.191 1.00 71.75 107 VAL A C 1
ATOM 873 O O . VAL A 1 107 ? 3.135 15.026 -20.157 1.00 71.75 107 VAL A O 1
ATOM 876 N N . ALA A 1 108 ? 1.110 14.229 -19.557 1.00 75.00 108 ALA A N 1
ATOM 877 C CA . ALA A 1 108 ? 1.620 13.056 -18.852 1.00 75.00 108 ALA A CA 1
ATOM 878 C C . ALA A 1 108 ? 2.247 12.064 -19.834 1.00 75.00 108 ALA A C 1
ATOM 880 O O . ALA A 1 108 ? 1.733 11.873 -20.944 1.00 75.00 108 ALA A O 1
ATOM 881 N N . GLN A 1 109 ? 3.323 11.414 -19.406 1.00 74.50 109 GLN A N 1
ATOM 882 C CA . GLN A 1 109 ? 4.156 10.592 -20.269 1.00 74.50 109 GLN A CA 1
ATOM 883 C C . GLN A 1 109 ? 4.387 9.198 -19.686 1.00 74.50 109 GLN A C 1
ATOM 885 O O . GLN A 1 109 ? 4.524 9.027 -18.476 1.00 74.50 109 GLN A O 1
ATOM 890 N N . ILE A 1 110 ? 4.446 8.201 -20.570 1.00 78.06 110 ILE A N 1
ATOM 891 C CA . ILE A 1 110 ? 4.862 6.830 -20.250 1.00 78.06 110 ILE A CA 1
ATOM 892 C C . ILE A 1 110 ? 6.127 6.526 -21.042 1.00 78.06 110 ILE A C 1
ATOM 894 O O . ILE A 1 110 ? 6.158 6.711 -22.265 1.00 78.06 110 ILE A O 1
ATOM 898 N N . GLY A 1 111 ? 7.144 6.067 -20.324 1.00 77.81 111 GLY A N 1
ATOM 899 C CA . GLY A 1 111 ? 8.461 5.754 -20.845 1.00 77.81 111 GLY A CA 1
ATOM 900 C C . GLY A 1 111 ? 8.768 4.284 -20.627 1.00 77.81 111 GLY A C 1
ATOM 901 O O . GLY A 1 111 ? 8.463 3.730 -19.573 1.00 77.81 111 GLY A O 1
ATOM 902 N N . ILE A 1 112 ? 9.366 3.652 -21.626 1.00 77.56 112 ILE A N 1
ATOM 903 C CA . ILE A 1 112 ? 9.932 2.312 -21.499 1.00 77.56 112 ILE A CA 1
ATOM 904 C C . ILE A 1 112 ? 11.394 2.392 -21.918 1.00 77.56 112 ILE A C 1
ATOM 906 O O . ILE A 1 112 ? 11.731 3.087 -22.882 1.00 77.56 112 ILE A O 1
ATOM 910 N N . SER A 1 113 ? 12.244 1.710 -21.165 1.00 76.06 113 SER A N 1
ATOM 911 C CA . SER A 1 113 ? 13.684 1.667 -21.382 1.00 76.06 113 SER A CA 1
ATOM 912 C C . SER A 1 113 ? 14.141 0.226 -21.550 1.00 76.06 113 SER A C 1
ATOM 914 O O . SER A 1 113 ? 13.512 -0.696 -21.028 1.00 76.06 113 SER A O 1
ATOM 916 N N . VAL A 1 114 ? 15.220 0.041 -22.306 1.00 74.69 114 VAL A N 1
ATOM 917 C CA . VAL A 1 114 ? 15.906 -1.243 -22.440 1.00 74.69 114 VAL A CA 1
ATOM 918 C C . VAL A 1 114 ? 17.189 -1.151 -21.629 1.00 74.69 114 VAL A C 1
ATOM 920 O O . VAL A 1 114 ? 18.102 -0.402 -21.971 1.00 74.69 114 VAL A O 1
ATOM 923 N N . GLU A 1 115 ? 17.235 -1.907 -20.542 1.00 76.06 115 GLU A N 1
ATOM 924 C CA . GLU A 1 115 ? 18.313 -1.910 -19.556 1.00 76.06 115 GLU A CA 1
ATOM 925 C C . GLU A 1 115 ? 18.838 -3.329 -19.328 1.00 76.06 115 GLU A C 1
ATOM 927 O O . GLU A 1 115 ? 18.242 -4.308 -19.783 1.00 76.06 115 GLU A O 1
ATOM 932 N N . THR A 1 116 ? 19.968 -3.453 -18.629 1.00 80.62 116 THR A N 1
ATOM 933 C CA . THR A 1 116 ? 20.468 -4.767 -18.219 1.00 80.62 116 THR A CA 1
ATOM 934 C C . THR A 1 116 ? 19.590 -5.337 -17.106 1.00 80.62 116 THR A C 1
ATOM 936 O O . THR A 1 116 ? 19.026 -4.610 -16.291 1.00 80.62 116 THR A O 1
ATOM 939 N N . ASN A 1 117 ? 19.475 -6.664 -17.037 1.00 81.25 117 ASN A N 1
ATOM 940 C CA . ASN A 1 117 ? 18.609 -7.298 -16.039 1.00 81.25 117 ASN A CA 1
ATOM 941 C C . ASN A 1 117 ? 19.019 -6.937 -14.597 1.00 81.25 117 ASN A C 1
ATOM 943 O O . ASN A 1 117 ? 18.147 -6.718 -13.759 1.00 81.25 117 ASN A O 1
ATOM 947 N N . ASP A 1 118 ? 20.319 -6.799 -14.318 1.00 83.31 118 ASP A N 1
ATOM 948 C CA . ASP A 1 118 ? 20.826 -6.472 -12.978 1.00 83.31 118 ASP A CA 1
ATOM 949 C C . ASP A 1 118 ? 20.395 -5.076 -12.500 1.00 83.31 118 ASP A C 1
ATOM 951 O O . ASP A 1 118 ? 20.018 -4.897 -11.334 1.00 83.31 118 ASP A O 1
ATOM 955 N N . THR A 1 119 ? 20.389 -4.078 -13.395 1.00 83.25 119 THR A N 1
ATOM 956 C CA . THR A 1 119 ? 19.942 -2.723 -13.037 1.00 83.25 119 THR A CA 1
ATOM 957 C C . THR A 1 119 ? 18.443 -2.707 -12.772 1.00 83.25 119 THR A C 1
ATOM 959 O O . THR A 1 119 ? 18.003 -2.135 -11.772 1.00 83.25 119 THR A O 1
ATOM 962 N N . VAL A 1 120 ? 17.660 -3.402 -13.600 1.00 83.44 120 VAL A N 1
ATOM 963 C CA . VAL A 1 120 ? 16.199 -3.468 -13.457 1.00 83.44 120 VAL A CA 1
ATOM 964 C C . VAL A 1 120 ? 15.791 -4.193 -12.172 1.00 83.44 120 VAL A C 1
ATOM 966 O O . VAL A 1 120 ? 14.885 -3.740 -11.467 1.00 83.44 120 VAL A O 1
ATOM 969 N N . LEU A 1 121 ? 16.480 -5.282 -11.818 1.00 85.31 121 LEU A N 1
ATOM 970 C CA . LEU A 1 121 ? 16.243 -6.000 -10.561 1.00 85.31 121 LEU A CA 1
ATOM 971 C C . LEU A 1 121 ? 16.508 -5.109 -9.346 1.00 85.31 121 LEU A C 1
ATOM 973 O O . LEU A 1 121 ? 15.663 -5.031 -8.451 1.00 85.31 121 LEU A O 1
ATOM 977 N N . THR A 1 122 ? 17.631 -4.389 -9.347 1.00 86.69 122 THR A N 1
ATOM 978 C CA . THR A 1 122 ? 17.992 -3.468 -8.260 1.00 86.69 122 THR A CA 1
ATOM 979 C C . THR A 1 122 ? 16.934 -2.374 -8.092 1.00 86.69 122 THR A C 1
ATOM 981 O O . THR A 1 122 ? 16.444 -2.137 -6.986 1.00 86.69 122 THR A O 1
ATOM 984 N N . GLN A 1 123 ? 16.503 -1.744 -9.188 1.00 82.25 123 GLN A N 1
ATOM 985 C CA . GLN A 1 123 ? 15.464 -0.711 -9.140 1.00 82.25 123 GLN A CA 1
ATOM 986 C C . GLN A 1 123 ? 14.113 -1.265 -8.652 1.00 82.25 123 GLN A C 1
ATOM 988 O O . GLN A 1 123 ? 13.427 -0.627 -7.849 1.00 82.25 123 GLN A O 1
ATOM 993 N N . SER A 1 124 ? 13.737 -2.473 -9.085 1.00 82.38 124 SER A N 1
ATOM 994 C CA . SER A 1 124 ? 12.503 -3.133 -8.644 1.00 82.38 124 SER A CA 1
ATOM 995 C C . SER A 1 124 ? 12.514 -3.445 -7.142 1.00 82.38 124 SER A C 1
ATOM 997 O O . SER A 1 124 ? 11.475 -3.347 -6.480 1.00 82.38 124 SER A O 1
ATOM 999 N N . GLN A 1 125 ? 13.668 -3.813 -6.584 1.00 84.38 125 GLN A N 1
ATOM 1000 C CA . GLN A 1 125 ? 13.823 -4.051 -5.146 1.00 84.38 125 GLN A CA 1
ATOM 1001 C C . GLN A 1 125 ? 13.679 -2.757 -4.337 1.00 84.38 125 GLN A C 1
ATOM 1003 O O . GLN A 1 125 ? 1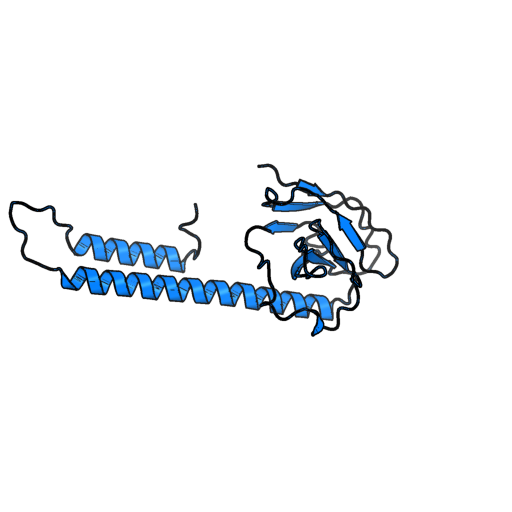2.975 -2.745 -3.323 1.00 84.38 125 GLN A O 1
ATOM 1008 N N . LEU A 1 126 ? 14.276 -1.658 -4.807 1.00 81.81 126 LEU A N 1
ATOM 1009 C CA . LEU A 1 126 ? 14.138 -0.342 -4.175 1.00 81.81 126 LEU A CA 1
ATOM 1010 C C . LEU A 1 126 ? 12.676 0.119 -4.162 1.00 81.81 126 LEU A C 1
ATOM 1012 O O . LEU A 1 126 ? 12.154 0.462 -3.102 1.00 81.81 126 LEU A O 1
ATOM 1016 N N . LEU A 1 127 ? 11.983 0.014 -5.300 1.00 80.69 127 LEU A N 1
ATOM 1017 C CA . LEU A 1 127 ? 10.558 0.344 -5.399 1.00 80.69 127 LEU A CA 1
ATOM 1018 C C . LEU A 1 127 ? 9.709 -0.497 -4.434 1.00 80.69 127 LEU A C 1
ATOM 1020 O O . LEU A 1 127 ? 8.840 0.025 -3.735 1.00 80.69 127 LEU A O 1
ATOM 1024 N N . SER A 1 128 ? 9.981 -1.802 -4.358 1.00 79.25 128 SER A N 1
ATOM 1025 C CA . SER A 1 128 ? 9.273 -2.707 -3.442 1.00 79.25 128 SER A CA 1
ATOM 1026 C C . SER A 1 128 ? 9.502 -2.323 -1.976 1.00 79.25 128 SER A C 1
ATOM 1028 O O . SER A 1 128 ? 8.572 -2.360 -1.170 1.00 79.25 128 SER A O 1
ATOM 1030 N N . THR A 1 129 ? 10.720 -1.892 -1.641 1.00 80.25 129 THR A N 1
ATOM 1031 C CA . THR A 1 129 ? 11.090 -1.438 -0.294 1.00 80.25 129 THR A CA 1
ATOM 1032 C C . THR A 1 129 ? 10.383 -0.134 0.077 1.00 80.25 129 THR A C 1
ATOM 1034 O O . THR A 1 129 ? 9.882 -0.002 1.194 1.00 80.25 129 THR A O 1
ATOM 1037 N N . GLU A 1 130 ? 10.273 0.819 -0.851 1.00 76.81 130 GLU A N 1
ATOM 1038 C CA . GLU A 1 130 ? 9.535 2.068 -0.622 1.00 76.81 130 GLU A CA 1
ATOM 1039 C C . GLU A 1 130 ? 8.035 1.830 -0.411 1.00 76.81 130 GLU A C 1
ATOM 1041 O O . GLU A 1 130 ? 7.428 2.418 0.491 1.00 76.81 130 GLU A O 1
ATOM 1046 N N . ILE A 1 131 ? 7.433 0.940 -1.206 1.00 76.00 131 ILE A N 1
ATOM 1047 C CA . ILE A 1 131 ? 6.028 0.543 -1.040 1.00 76.00 131 ILE A CA 1
ATOM 1048 C C . ILE A 1 131 ? 5.822 -0.086 0.342 1.00 76.00 131 ILE A C 1
ATOM 1050 O O . ILE A 1 131 ? 4.906 0.318 1.065 1.00 76.00 131 ILE A O 1
ATOM 1054 N N . ALA A 1 132 ? 6.702 -1.010 0.739 1.00 76.94 132 ALA A N 1
ATOM 1055 C CA . ALA A 1 132 ? 6.648 -1.647 2.051 1.00 76.94 132 ALA A CA 1
ATOM 1056 C C . ALA A 1 132 ? 6.798 -0.625 3.189 1.00 76.94 132 ALA A C 1
ATOM 1058 O O . ALA A 1 132 ? 6.023 -0.650 4.142 1.00 76.94 132 ALA A O 1
ATOM 1059 N N . LYS A 1 133 ? 7.727 0.333 3.071 1.00 80.00 133 LYS A N 1
ATOM 1060 C CA . LYS A 1 133 ? 7.929 1.392 4.072 1.00 80.00 133 LYS A CA 1
ATOM 1061 C C . LYS A 1 133 ? 6.670 2.238 4.280 1.00 80.00 133 LYS A C 1
ATOM 1063 O O . LYS A 1 133 ? 6.268 2.462 5.421 1.00 80.00 133 LYS A O 1
ATOM 1068 N N . ASN A 1 134 ? 6.031 2.673 3.193 1.00 77.56 134 ASN A N 1
ATOM 1069 C CA . ASN A 1 134 ? 4.795 3.458 3.265 1.00 77.56 134 ASN A CA 1
ATOM 1070 C C . ASN A 1 134 ? 3.647 2.662 3.904 1.00 77.56 134 ASN A C 1
ATOM 1072 O O . ASN A 1 134 ? 2.862 3.212 4.678 1.00 77.56 134 ASN A O 1
ATOM 1076 N N . GLN A 1 135 ? 3.554 1.364 3.600 1.00 79.62 135 GLN A N 1
ATOM 1077 C CA . GLN A 1 135 ? 2.566 0.474 4.206 1.00 79.62 135 GLN A CA 1
ATOM 1078 C C . GLN A 1 135 ? 2.805 0.318 5.713 1.00 79.62 135 GLN A C 1
ATOM 1080 O O . GLN A 1 135 ? 1.865 0.477 6.490 1.00 79.62 135 GLN A O 1
ATOM 1085 N N . THR A 1 136 ? 4.049 0.082 6.136 1.00 84.81 136 THR A N 1
ATOM 1086 C CA . THR A 1 136 ? 4.411 -0.031 7.556 1.00 84.81 136 THR A CA 1
ATOM 1087 C C . THR A 1 136 ? 4.102 1.255 8.321 1.00 84.81 136 THR A C 1
ATOM 1089 O O . THR A 1 136 ? 3.473 1.198 9.374 1.00 84.81 136 THR A O 1
ATOM 1092 N N . GLN A 1 137 ? 4.455 2.421 7.768 1.00 85.69 137 GLN A N 1
ATOM 1093 C CA . GLN A 1 137 ? 4.164 3.715 8.394 1.00 85.69 137 GLN A CA 1
ATOM 1094 C C . GLN A 1 137 ? 2.654 3.954 8.557 1.00 85.69 137 GLN A C 1
ATOM 1096 O O . GLN A 1 137 ? 2.212 4.472 9.583 1.00 85.69 137 GLN A O 1
ATOM 1101 N N . PHE A 1 138 ? 1.846 3.564 7.565 1.00 87.00 138 PHE A N 1
ATOM 1102 C CA . PHE A 1 138 ? 0.389 3.661 7.663 1.00 87.00 138 PHE A CA 1
ATOM 1103 C C . PHE A 1 138 ? -0.177 2.751 8.761 1.00 87.00 138 PHE A C 1
ATOM 1105 O O . PHE A 1 138 ? -1.031 3.188 9.534 1.00 87.00 138 PHE A O 1
ATOM 1112 N N . VAL A 1 139 ? 0.299 1.505 8.847 1.00 88.94 139 VAL A N 1
ATOM 1113 C CA . VAL A 1 139 ? -0.129 0.559 9.889 1.00 88.94 139 VAL A CA 1
ATOM 1114 C C . VAL A 1 139 ? 0.227 1.091 11.277 1.00 88.94 139 VAL A C 1
ATOM 1116 O O . VAL A 1 139 ? -0.640 1.111 12.149 1.00 88.94 139 VAL A O 1
ATOM 1119 N N . GLU A 1 140 ? 1.447 1.599 11.465 1.00 90.25 140 GLU A N 1
ATOM 1120 C CA . GLU A 1 140 ? 1.882 2.189 12.737 1.00 90.25 140 GLU A CA 1
ATOM 1121 C C . GLU A 1 140 ? 1.012 3.394 13.132 1.00 90.25 140 GLU A C 1
ATOM 1123 O O . GLU A 1 140 ? 0.562 3.504 14.276 1.00 90.25 140 GLU A O 1
ATOM 1128 N N . TYR A 1 141 ? 0.725 4.283 12.176 1.00 92.19 141 TYR A N 1
ATOM 1129 C CA . TYR A 1 141 ? -0.172 5.416 12.395 1.00 92.19 141 TYR A CA 1
ATOM 1130 C C . TYR A 1 141 ? -1.573 4.960 12.826 1.00 92.19 141 TYR A C 1
ATOM 1132 O O . TYR A 1 141 ? -2.109 5.465 13.814 1.00 92.19 141 TYR A O 1
ATOM 1140 N N . ALA A 1 142 ? -2.156 3.987 12.120 1.00 91.81 142 ALA A N 1
ATOM 1141 C CA . ALA A 1 142 ? -3.482 3.466 12.435 1.00 91.81 142 ALA A CA 1
ATOM 1142 C C . ALA A 1 142 ? -3.524 2.823 13.832 1.00 91.81 142 ALA A C 1
ATOM 1144 O O . ALA A 1 142 ? -4.459 3.079 14.588 1.00 91.81 142 ALA A O 1
ATOM 1145 N N . GLN A 1 143 ? -2.493 2.064 14.213 1.00 91.31 143 GLN A N 1
ATOM 1146 C CA . GLN A 1 143 ? -2.379 1.478 15.552 1.00 91.31 143 GLN A CA 1
ATOM 1147 C C . GLN A 1 143 ? -2.327 2.550 16.649 1.00 91.31 143 GLN A C 1
ATOM 1149 O O . GLN A 1 143 ? -3.097 2.486 17.610 1.00 91.31 143 GLN A O 1
ATOM 1154 N N . LYS A 1 144 ? -1.479 3.575 16.485 1.00 93.94 144 LYS A N 1
ATOM 1155 C CA . LYS A 1 144 ? -1.375 4.688 17.446 1.00 93.94 144 LYS A CA 1
ATOM 1156 C C . LYS A 1 144 ? -2.675 5.484 17.556 1.00 93.94 144 LYS A C 1
ATOM 1158 O O . LYS A 1 144 ? -3.060 5.878 18.655 1.00 93.94 144 LYS A O 1
ATOM 1163 N N . MET A 1 145 ? -3.374 5.691 16.442 1.00 94.44 145 MET A N 1
ATOM 1164 C CA . MET A 1 145 ? -4.672 6.368 16.422 1.00 94.44 145 MET A CA 1
ATOM 1165 C C . MET A 1 145 ? -5.732 5.581 17.203 1.00 94.44 145 MET A C 1
ATOM 1167 O O . MET A 1 145 ? -6.398 6.156 18.064 1.00 94.44 145 MET A O 1
ATOM 1171 N N . LEU A 1 146 ? -5.834 4.266 16.978 1.00 92.69 146 LEU A N 1
ATOM 1172 C CA . LEU A 1 146 ? -6.762 3.406 17.721 1.00 92.69 146 LEU A CA 1
ATOM 1173 C C . LEU A 1 146 ? -6.464 3.416 19.222 1.00 92.69 146 LEU A C 1
ATOM 1175 O O . LEU A 1 146 ? -7.384 3.504 20.033 1.00 92.69 146 LEU A O 1
ATOM 1179 N N . GLN A 1 147 ? -5.184 3.359 19.594 1.00 92.62 147 GLN A N 1
ATOM 1180 C CA . GLN A 1 147 ? -4.768 3.410 20.992 1.00 92.62 147 GLN A CA 1
ATOM 1181 C C . GLN A 1 147 ? -5.109 4.760 21.635 1.00 92.62 147 GLN A C 1
ATOM 1183 O O . GLN A 1 147 ? -5.643 4.801 22.741 1.00 92.62 147 GLN A O 1
ATOM 1188 N N . SER A 1 148 ? -4.866 5.867 20.928 1.00 95.75 148 SER A N 1
ATOM 1189 C CA . SER A 1 148 ? -5.255 7.203 21.386 1.00 95.75 148 SER A CA 1
ATOM 1190 C C . SER A 1 148 ? -6.770 7.325 21.580 1.00 95.75 148 SER A C 1
ATOM 1192 O O . SER A 1 148 ? -7.210 7.907 22.570 1.00 95.75 148 SER A O 1
ATOM 1194 N N . PHE A 1 149 ? -7.566 6.778 20.658 1.00 93.69 149 PHE A N 1
ATOM 1195 C CA . PHE A 1 149 ? -9.026 6.763 20.756 1.00 93.69 149 PHE A CA 1
ATOM 1196 C C . PHE A 1 149 ? -9.519 5.944 21.954 1.00 93.69 149 PHE A C 1
ATOM 1198 O O . PHE A 1 149 ? -10.398 6.404 22.687 1.00 93.69 149 PHE A O 1
ATOM 1205 N N . LEU A 1 150 ? -8.946 4.757 22.176 1.00 91.81 150 LEU A N 1
ATOM 1206 C CA . LEU A 1 150 ? -9.306 3.913 23.312 1.00 91.81 150 LEU A CA 1
ATOM 1207 C C . LEU A 1 150 ? -8.961 4.611 24.632 1.00 91.81 150 LEU A C 1
ATOM 1209 O O . LEU A 1 150 ? -9.836 4.740 25.481 1.00 91.81 150 LEU A O 1
ATOM 1213 N N . ASN A 1 151 ? -7.746 5.156 24.757 1.00 92.81 151 ASN A N 1
ATOM 1214 C CA . ASN A 1 151 ? -7.311 5.902 25.943 1.00 92.81 151 ASN A CA 1
ATOM 1215 C C . ASN A 1 151 ? -8.248 7.080 26.252 1.00 92.81 151 ASN A C 1
ATOM 1217 O O . ASN A 1 151 ? -8.667 7.260 27.396 1.00 92.81 151 ASN A O 1
ATOM 1221 N N . TYR A 1 152 ? -8.618 7.854 25.226 1.00 93.44 152 TYR A N 1
ATOM 1222 C CA . TYR A 1 152 ? -9.568 8.955 25.376 1.00 93.44 152 TYR A CA 1
ATOM 1223 C C . TYR A 1 152 ? -10.939 8.443 25.833 1.00 93.44 152 TYR A C 1
ATOM 1225 O O . TYR A 1 152 ? -11.446 8.895 26.853 1.00 93.44 152 TYR A O 1
ATOM 1233 N N . SER A 1 153 ? -11.503 7.438 25.161 1.00 90.00 153 SER A N 1
ATOM 1234 C CA . SER A 1 153 ? -12.820 6.875 25.499 1.00 90.00 153 SER A CA 1
ATOM 1235 C C . SER A 1 153 ? -12.871 6.294 26.916 1.00 90.00 153 SER A C 1
ATOM 1237 O O . SER A 1 153 ? -13.847 6.500 27.635 1.00 90.00 153 SER A O 1
ATOM 1239 N N . THR A 1 154 ? -11.803 5.624 27.357 1.00 88.38 154 THR A N 1
ATOM 1240 C CA . THR A 1 154 ? -11.709 5.075 28.719 1.00 88.38 154 THR A CA 1
ATOM 1241 C C . THR A 1 154 ? -11.673 6.149 29.802 1.00 88.38 154 THR A C 1
ATOM 1243 O O . THR A 1 154 ? -12.066 5.875 30.932 1.00 88.38 154 THR A O 1
ATOM 1246 N N . SER A 1 155 ? -11.274 7.381 29.471 1.00 89.88 155 SER A N 1
ATOM 1247 C CA . SER A 1 155 ? -11.293 8.489 30.434 1.00 89.88 155 SER A CA 1
ATOM 1248 C C . SER A 1 155 ? -12.707 8.997 30.758 1.00 89.88 155 SER A C 1
ATOM 1250 O O . SER A 1 155 ? -12.897 9.618 31.798 1.00 89.88 155 SER A O 1
ATOM 1252 N N . PHE A 1 156 ? -13.709 8.677 29.927 1.00 86.69 156 PHE A N 1
ATOM 1253 C CA . PHE A 1 156 ? -15.117 9.063 30.114 1.00 86.69 156 PHE A CA 1
ATOM 1254 C C . PHE A 1 156 ? -15.988 7.939 30.687 1.00 86.69 156 PHE A C 1
ATOM 1256 O O . PHE A 1 156 ? -17.213 7.978 30.567 1.00 86.69 156 PHE A O 1
ATOM 1263 N N . VAL A 1 157 ? -15.387 6.917 31.302 1.00 81.88 157 VAL A N 1
ATOM 1264 C CA . VAL A 1 157 ? -16.156 5.872 31.988 1.00 81.88 157 VAL A CA 1
ATOM 1265 C C . VAL A 1 157 ? -16.832 6.480 33.211 1.00 81.88 157 VAL A C 1
ATOM 1267 O O . VAL A 1 157 ? -16.188 6.761 34.219 1.00 81.88 157 VAL A O 1
ATOM 1270 N N . ILE A 1 158 ? -18.145 6.667 33.110 1.00 81.81 158 ILE A N 1
ATOM 1271 C CA . ILE A 1 158 ? -18.995 7.197 34.176 1.00 81.81 158 ILE A CA 1
ATOM 1272 C C . ILE A 1 158 ? -20.182 6.269 34.431 1.00 81.81 158 ILE A C 1
ATOM 1274 O O . ILE A 1 158 ? -20.551 5.450 33.586 1.00 81.81 158 ILE A O 1
ATOM 1278 N N . THR A 1 159 ? -20.792 6.384 35.611 1.00 78.56 159 THR A N 1
ATOM 1279 C CA . THR A 1 159 ? -22.042 5.680 35.914 1.00 78.56 159 THR A CA 1
ATOM 1280 C C . THR A 1 159 ? -23.192 6.285 35.105 1.00 78.56 159 THR A C 1
ATOM 1282 O O . THR A 1 159 ? -23.346 7.508 35.124 1.00 78.56 159 THR A O 1
ATOM 1285 N N . PRO A 1 160 ? -23.998 5.466 34.404 1.00 79.94 160 PRO A N 1
ATOM 1286 C CA . PRO A 1 160 ? -25.003 5.961 33.468 1.00 79.94 160 PRO A CA 1
ATOM 1287 C C . PRO A 1 160 ? -26.088 6.773 34.183 1.00 79.94 160 PRO A C 1
ATOM 1289 O O . PRO A 1 160 ? -26.630 6.335 35.201 1.00 79.94 160 PRO A O 1
ATOM 1292 N N . THR A 1 161 ? -26.419 7.943 33.634 1.00 81.12 161 THR A N 1
ATOM 1293 C CA . THR A 1 161 ? -27.526 8.788 34.103 1.00 81.12 161 THR A CA 1
ATOM 1294 C C . THR A 1 161 ? -28.774 8.607 33.221 1.00 81.12 161 THR A C 1
ATOM 1296 O O . THR A 1 161 ? -28.652 8.260 32.049 1.00 81.12 161 THR A O 1
ATOM 1299 N N . PRO A 1 162 ? -30.002 8.824 33.726 1.00 78.50 162 PRO A N 1
ATOM 1300 C CA . PRO A 1 162 ? -31.223 8.465 32.990 1.00 78.50 162 PRO A CA 1
ATOM 1301 C C . PRO A 1 162 ? -31.527 9.291 31.726 1.00 78.50 162 PRO A C 1
ATOM 1303 O O . PRO A 1 162 ? -32.486 8.970 31.032 1.00 78.50 162 PRO A O 1
ATOM 1306 N N . ASN A 1 163 ? -30.767 10.353 31.432 1.00 83.06 163 ASN A N 1
ATOM 1307 C CA . ASN A 1 163 ? -31.120 11.348 30.410 1.00 83.06 163 ASN A CA 1
ATOM 1308 C C . ASN A 1 163 ? -30.129 11.430 29.234 1.00 83.06 163 ASN A C 1
ATOM 1310 O O . ASN A 1 163 ? -30.257 12.306 28.381 1.00 83.06 163 ASN A O 1
ATOM 1314 N N . GLU A 1 164 ? -29.150 10.525 29.183 1.00 82.81 164 GLU A N 1
ATOM 1315 C CA . GLU A 1 164 ? -28.121 10.478 28.143 1.00 82.81 164 GLU A CA 1
ATOM 1316 C C . GLU A 1 164 ? -28.000 9.070 27.550 1.00 82.81 164 GLU A C 1
ATOM 1318 O O . GLU A 1 164 ? -28.259 8.061 28.207 1.00 82.81 164 GLU A O 1
ATOM 1323 N N . ALA A 1 165 ? -27.598 8.996 26.281 1.00 82.88 165 ALA A N 1
ATOM 1324 C CA . ALA A 1 165 ? -27.297 7.732 25.626 1.00 82.88 165 ALA A CA 1
ATOM 1325 C C . ALA A 1 165 ? -25.857 7.307 25.948 1.00 82.88 165 ALA A C 1
ATOM 1327 O O . ALA A 1 165 ? -24.913 8.048 25.679 1.00 82.88 165 ALA A O 1
ATOM 1328 N N . TYR A 1 166 ? -25.686 6.092 26.471 1.00 85.06 166 TYR A N 1
ATOM 1329 C CA . TYR A 1 166 ? -24.378 5.529 26.812 1.00 85.06 166 TYR A CA 1
ATOM 1330 C C . TYR A 1 166 ? -24.024 4.362 25.896 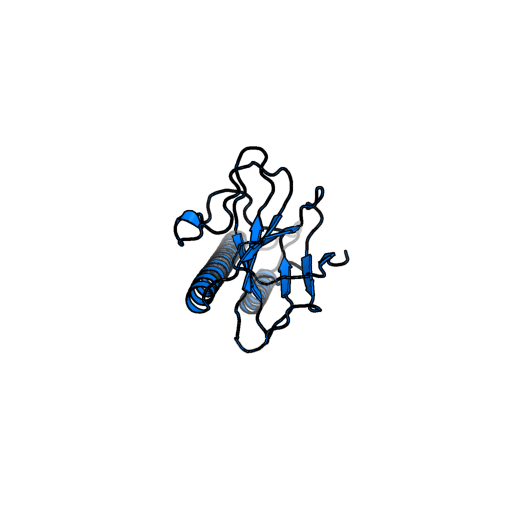1.00 85.06 166 TYR A C 1
ATOM 1332 O O . TYR A 1 166 ? -24.859 3.507 25.600 1.00 85.06 166 TYR A O 1
ATOM 1340 N N . VAL A 1 167 ? -22.755 4.296 25.492 1.00 86.06 167 VAL A N 1
ATOM 1341 C CA . VAL A 1 167 ? -22.190 3.132 24.802 1.00 86.06 167 VAL A CA 1
ATOM 1342 C C . VAL A 1 167 ? -21.478 2.262 25.840 1.00 86.06 167 VAL A C 1
ATOM 1344 O O . VAL A 1 167 ? -20.573 2.756 26.515 1.00 86.06 167 VAL A O 1
ATOM 1347 N N . PRO A 1 168 ? -21.837 0.973 25.994 1.00 88.12 168 PRO A N 1
ATOM 1348 C CA . PRO A 1 168 ? -21.129 0.088 26.910 1.00 88.12 168 PRO A CA 1
ATOM 1349 C C . PRO A 1 168 ? -19.656 -0.056 26.511 1.00 88.12 168 PRO A C 1
ATOM 1351 O O . PRO A 1 168 ? -19.358 -0.337 25.349 1.00 88.12 168 PRO A O 1
ATOM 1354 N N . MET A 1 169 ? -18.738 0.045 27.478 1.00 87.50 169 MET A N 1
ATOM 1355 C CA . MET A 1 169 ? -17.291 -0.045 27.217 1.00 87.50 169 MET A CA 1
ATOM 1356 C C . MET A 1 169 ? -16.900 -1.336 26.481 1.00 87.50 169 MET A C 1
ATOM 1358 O O . MET A 1 169 ? -16.081 -1.320 25.566 1.00 87.50 169 MET A O 1
ATOM 1362 N N . LYS A 1 170 ? -17.576 -2.447 26.794 1.00 89.94 170 LYS A N 1
ATOM 1363 C CA . LYS A 1 170 ? -17.376 -3.738 26.125 1.00 89.94 170 LYS A CA 1
ATOM 1364 C C . LYS A 1 170 ? -17.540 -3.660 24.599 1.00 89.94 170 LYS A C 1
ATOM 1366 O O . LYS A 1 170 ? -16.786 -4.301 23.876 1.00 89.94 170 LYS A O 1
ATOM 1371 N N . VAL A 1 171 ? -18.480 -2.851 24.102 1.00 92.06 171 VAL A N 1
ATOM 1372 C CA . VAL A 1 171 ? -18.702 -2.670 22.655 1.00 92.06 171 VAL A CA 1
ATOM 1373 C C . VAL A 1 171 ? -17.500 -1.980 22.007 1.00 92.06 171 VAL A C 1
ATOM 1375 O O . VAL A 1 171 ? -17.082 -2.364 20.916 1.00 92.06 171 VAL A O 1
ATOM 1378 N N . VAL A 1 172 ? -16.914 -0.994 22.691 1.00 91.56 172 VAL A N 1
ATOM 1379 C CA . VAL A 1 172 ? -15.731 -0.263 22.214 1.00 91.56 172 VAL A CA 1
ATOM 1380 C C . VAL A 1 172 ? -14.506 -1.181 22.170 1.00 91.56 172 VAL A C 1
ATOM 1382 O O . VAL A 1 172 ? -13.776 -1.182 21.178 1.00 91.56 172 VAL A O 1
ATOM 1385 N N . GLU A 1 173 ? -14.310 -2.019 23.189 1.00 91.06 173 GLU A N 1
ATOM 1386 C CA . GLU A 1 173 ? -13.219 -3.004 23.228 1.00 91.06 173 GLU A CA 1
ATOM 1387 C C . GLU A 1 173 ? -13.343 -4.074 22.135 1.00 91.06 173 GLU A C 1
ATOM 1389 O O . GLU A 1 173 ? -12.362 -4.423 21.471 1.00 91.06 173 GLU A O 1
ATOM 1394 N N . GLU A 1 174 ? -14.549 -4.606 21.927 1.00 94.38 174 GLU A N 1
ATOM 1395 C CA . GLU A 1 174 ? -14.814 -5.579 20.865 1.00 94.38 174 GLU A CA 1
ATOM 1396 C C . GLU A 1 174 ? -14.625 -4.958 19.477 1.00 94.38 174 GLU A C 1
ATOM 1398 O O . GLU A 1 174 ? -14.059 -5.597 18.583 1.00 94.38 174 GLU A O 1
ATOM 1403 N N . TRP A 1 175 ? -15.044 -3.705 19.289 1.00 94.25 175 TRP A N 1
ATOM 1404 C CA . TRP A 1 175 ? -14.787 -2.963 18.057 1.00 94.25 175 TRP A CA 1
ATOM 1405 C C . TRP A 1 175 ? -13.286 -2.772 17.818 1.00 94.25 175 TRP A C 1
ATOM 1407 O O . TRP A 1 175 ? -12.816 -3.069 16.718 1.00 94.25 175 TRP A O 1
ATOM 1417 N N . TYR A 1 176 ? -12.528 -2.367 18.842 1.00 93.31 176 TYR A N 1
ATOM 1418 C CA . TYR A 1 176 ? -11.075 -2.192 18.762 1.00 93.31 176 TYR A CA 1
ATOM 1419 C C . TYR A 1 176 ? -10.374 -3.486 18.321 1.00 93.31 176 TYR A C 1
ATOM 1421 O O . TYR A 1 176 ? -9.645 -3.482 17.328 1.00 93.31 176 TYR A O 1
ATOM 1429 N N . LYS A 1 177 ? -10.673 -4.621 18.972 1.00 93.62 177 LYS A N 1
ATOM 1430 C CA . LYS A 1 177 ? -10.107 -5.939 18.611 1.00 93.62 177 LYS A CA 1
ATOM 1431 C C . LYS A 1 177 ? -10.461 -6.345 17.181 1.00 93.62 177 LYS A C 1
ATOM 1433 O O . LYS A 1 177 ? -9.626 -6.869 16.442 1.00 93.62 177 LYS A O 1
ATOM 1438 N N . ASN A 1 178 ? -11.705 -6.103 16.770 1.00 94.25 178 ASN A N 1
ATOM 1439 C CA . ASN A 1 178 ? -12.144 -6.393 15.409 1.00 94.25 178 ASN A CA 1
ATOM 1440 C C . ASN A 1 178 ? -11.441 -5.514 14.371 1.00 94.25 178 ASN A C 1
ATOM 1442 O O . ASN A 1 178 ? -11.096 -6.010 13.295 1.00 94.25 178 ASN A O 1
ATOM 1446 N N . PHE A 1 179 ? -11.228 -4.234 14.677 1.00 94.31 179 PHE A N 1
ATOM 1447 C CA . PHE A 1 179 ? -10.504 -3.315 13.808 1.00 94.31 179 PHE A CA 1
ATOM 1448 C C . PHE A 1 179 ? -9.041 -3.739 13.673 1.00 94.31 179 PHE A C 1
ATOM 1450 O O . PHE A 1 179 ? -8.548 -3.869 12.553 1.00 94.31 179 PHE A O 1
ATOM 1457 N N . GLU A 1 180 ? -8.363 -4.019 14.786 1.00 91.69 180 GLU A N 1
ATOM 1458 C CA . GLU A 1 180 ? -6.961 -4.447 14.798 1.00 91.69 180 GLU A CA 1
ATOM 1459 C C . GLU A 1 180 ? -6.757 -5.740 13.997 1.00 91.69 180 GLU A C 1
ATOM 1461 O O . GLU A 1 180 ? -5.866 -5.818 13.149 1.00 91.69 180 GLU A O 1
ATOM 1466 N N . ARG A 1 181 ? -7.651 -6.723 14.169 1.00 93.69 181 ARG A N 1
ATOM 1467 C CA . ARG A 1 181 ? -7.637 -7.965 13.384 1.00 93.69 181 ARG A CA 1
ATOM 1468 C C . ARG A 1 181 ? -7.810 -7.714 11.883 1.00 93.69 181 ARG A C 1
ATOM 1470 O O . ARG A 1 181 ? -7.187 -8.389 11.070 1.00 93.69 181 ARG A O 1
ATOM 1477 N N . LYS A 1 182 ? -8.677 -6.779 11.484 1.00 91.81 182 LYS A N 1
ATOM 1478 C CA . LYS A 1 182 ? -8.850 -6.429 10.063 1.00 91.81 182 LYS A CA 1
ATOM 1479 C C . LYS A 1 182 ? -7.618 -5.711 9.513 1.00 91.81 182 LYS A C 1
ATOM 1481 O O . LYS A 1 182 ? -7.202 -6.014 8.397 1.00 91.81 182 LYS A O 1
ATOM 1486 N N . LEU A 1 183 ? -7.022 -4.818 10.304 1.00 91.00 183 LEU A N 1
ATOM 1487 C CA . LEU A 1 183 ? -5.825 -4.064 9.938 1.00 91.00 183 LEU A CA 1
ATOM 1488 C C . LEU A 1 183 ? -4.607 -4.976 9.732 1.00 91.00 183 LEU A C 1
ATOM 1490 O O . LEU A 1 183 ? -3.859 -4.766 8.779 1.00 91.00 183 LEU A O 1
ATOM 1494 N N . SER A 1 184 ? -4.428 -5.997 10.579 1.00 87.00 184 SER A N 1
ATOM 1495 C CA . SER A 1 184 ? -3.314 -6.948 10.461 1.00 87.00 184 SER A CA 1
ATOM 1496 C C . SER A 1 184 ? -3.439 -7.874 9.249 1.00 87.00 184 SER A C 1
ATOM 1498 O O . SER A 1 184 ? -2.432 -8.211 8.630 1.00 87.00 184 SER A O 1
ATOM 1500 N N . LEU A 1 185 ? -4.665 -8.252 8.877 1.00 88.62 185 LEU A N 1
ATOM 1501 C CA . LEU A 1 185 ? -4.930 -9.083 7.700 1.00 88.62 185 LEU A CA 1
ATOM 1502 C C . LEU A 1 185 ? -4.821 -8.294 6.389 1.00 88.62 185 LEU A C 1
ATOM 1504 O O . LEU A 1 185 ? -4.290 -8.802 5.403 1.00 88.62 185 LEU A O 1
ATOM 1508 N N . ASN A 1 186 ? -5.348 -7.070 6.354 1.00 87.44 186 ASN A N 1
ATOM 1509 C CA . ASN A 1 186 ? -5.321 -6.217 5.171 1.00 87.44 186 ASN A CA 1
ATOM 1510 C C . ASN A 1 186 ? -5.235 -4.738 5.580 1.00 87.44 186 ASN A C 1
ATOM 1512 O O . ASN A 1 186 ? -6.260 -4.151 5.928 1.00 87.44 186 ASN A O 1
ATOM 1516 N N . PRO A 1 187 ? -4.073 -4.079 5.435 1.00 86.31 187 PRO A N 1
ATOM 1517 C CA . PRO A 1 187 ? -3.923 -2.659 5.765 1.00 86.31 187 PRO A CA 1
ATOM 1518 C C . PRO A 1 187 ? -4.855 -1.699 5.006 1.00 86.31 187 PRO A C 1
ATOM 1520 O O . PRO A 1 187 ? -5.045 -0.560 5.429 1.00 86.31 187 PRO A O 1
ATOM 1523 N N . TYR A 1 188 ? -5.467 -2.134 3.903 1.00 85.75 188 TYR A N 1
ATOM 1524 C CA . TYR A 1 188 ? -6.379 -1.325 3.091 1.00 85.75 188 TYR A CA 1
ATOM 1525 C C . TYR A 1 188 ? -7.852 -1.742 3.204 1.00 85.75 188 TYR A C 1
ATOM 1527 O O . TYR A 1 188 ? -8.651 -1.329 2.368 1.00 85.75 188 TYR A O 1
ATOM 1535 N N . PHE A 1 189 ? -8.238 -2.508 4.232 1.00 87.62 189 PHE A N 1
ATOM 1536 C CA . PHE A 1 189 ? -9.613 -3.015 4.399 1.00 87.62 189 PHE A CA 1
ATOM 1537 C C . PHE A 1 189 ? -10.707 -1.930 4.457 1.00 87.62 189 PHE A C 1
ATOM 1539 O O . PHE A 1 189 ? -11.875 -2.229 4.256 1.00 87.62 189 PHE A O 1
ATOM 1546 N N . TRP A 1 190 ? -10.344 -0.690 4.789 1.00 84.31 190 TRP A N 1
ATOM 1547 C CA . TRP A 1 190 ? -11.252 0.452 4.950 1.00 84.31 190 TRP A CA 1
ATOM 1548 C C . TRP A 1 190 ? -11.607 1.149 3.630 1.00 84.31 190 TRP A C 1
ATOM 1550 O O . TRP A 1 190 ? -12.365 2.116 3.632 1.00 84.31 190 TRP A O 1
ATOM 1560 N N . LYS A 1 191 ? -10.975 0.745 2.523 1.00 78.69 191 LYS A N 1
ATOM 1561 C CA . LYS A 1 191 ? -11.015 1.463 1.242 1.00 78.69 191 LYS A CA 1
ATOM 1562 C C . LYS A 1 191 ? -12.069 0.929 0.263 1.00 78.69 191 LYS A C 1
ATOM 1564 O O . LYS A 1 191 ? -12.194 1.504 -0.820 1.00 78.69 191 LYS A O 1
ATOM 1569 N N . ASP A 1 192 ? -12.765 -0.136 0.652 1.00 53.72 192 ASP A N 1
ATOM 1570 C CA . ASP A 1 192 ? -13.881 -0.779 -0.054 1.00 53.72 192 ASP A CA 1
ATOM 1571 C C . ASP A 1 192 ? -15.216 -0.425 0.620 1.00 53.72 192 ASP A C 1
ATOM 1573 O O . ASP A 1 192 ? -16.223 -0.323 -0.117 1.00 53.72 192 ASP A O 1
#

Sequence (192 aa):
MRPLTLHLFVNFFSGAHLFKSARNFNELRRFKIVDNLISFRTIICLIPVYFSWPDPNAPPNWQLLGVISNDKPSCIFKISGLKKNNEVPTLQQSGFMAFQQHKISHVAQIGISVETNDTVLTQSQLLSTEIAKNQTQFVEYAQKMLQSFLNYSTSFVITPTPNEAYVPMKVVEEWYKNFERKLSLNPYFWKD

pLDDT: mean 71.37, std 17.1, range [33.03, 95.75]

Radius of gyration: 23.42 Å; chains: 1; bounding box: 54×40×69 Å

Foldseek 3Di:
DDAAEDEDADDDDAAKDWDDWDLDCPPHQKHKYDDDHDPPDPDWFKKWKWKFDQDQVFWTQIDTQAIATPVRNMDMGGPPPDDNDDPPPGCVVVPPPRPPTRDRGSTMIMIIHGDDPVSRVVSRVVVVVVVVVVLVVLLVVVVVVLVVVLVVVVVPDDDDDPPDDDDPNVVSVVVSVVVNVQCVVPVCSVVD

Organism: NCBI:txid355587